Protein AF-A0AAU2NEC6-F1 (afdb_monomer)

Structure (mmCIF, N/CA/C/O backbone):
data_AF-A0AAU2NEC6-F1
#
_entry.id   AF-A0AAU2NEC6-F1
#
loop_
_atom_site.group_PDB
_atom_site.id
_atom_site.type_symbol
_atom_site.label_atom_id
_atom_site.label_alt_id
_atom_site.label_comp_id
_atom_site.label_asym_id
_atom_site.label_entity_id
_atom_site.label_seq_id
_atom_site.pdbx_PDB_ins_code
_atom_site.Cartn_x
_atom_site.Cartn_y
_atom_site.Cartn_z
_atom_site.occupancy
_atom_site.B_iso_or_equiv
_atom_site.auth_seq_id
_atom_site.auth_comp_id
_atom_site.auth_asym_id
_atom_site.auth_atom_id
_atom_site.pdbx_PDB_model_num
ATOM 1 N N . MET A 1 1 ? -21.377 -5.885 -14.429 1.00 43.41 1 MET A N 1
ATOM 2 C CA . MET A 1 1 ? -20.812 -4.527 -14.567 1.00 43.41 1 MET A CA 1
ATOM 3 C C . MET A 1 1 ? -19.304 -4.670 -14.649 1.00 43.41 1 MET A C 1
ATOM 5 O O . MET A 1 1 ? -18.801 -5.563 -13.969 1.00 43.41 1 MET A O 1
ATOM 9 N N . PRO A 1 2 ? -18.604 -3.899 -15.495 1.00 53.22 2 PRO A N 1
ATOM 10 C CA . PRO A 1 2 ? -17.146 -3.902 -15.478 1.00 53.22 2 PRO A CA 1
ATOM 11 C C . PRO A 1 2 ? -16.666 -3.461 -14.090 1.00 53.22 2 PRO A C 1
ATOM 13 O O . PRO A 1 2 ? -17.257 -2.570 -13.486 1.00 53.22 2 PRO A O 1
ATOM 16 N N . THR A 1 3 ? -15.654 -4.149 -13.568 1.00 59.41 3 THR A N 1
ATOM 17 C CA . THR A 1 3 ? -14.979 -3.764 -12.324 1.00 59.41 3 THR A CA 1
ATOM 18 C C . THR A 1 3 ? -14.259 -2.439 -12.549 1.00 59.41 3 THR A C 1
ATOM 20 O O . THR A 1 3 ? -13.499 -2.327 -13.508 1.00 59.41 3 THR A O 1
ATOM 23 N N . THR A 1 4 ? -14.491 -1.462 -11.678 1.00 67.81 4 THR A N 1
ATOM 24 C CA . THR A 1 4 ? -13.786 -0.176 -11.712 1.00 67.81 4 THR A CA 1
ATOM 25 C C . THR A 1 4 ? -12.483 -0.224 -10.904 1.00 67.81 4 THR A C 1
ATOM 27 O O . THR A 1 4 ? -12.269 -1.141 -10.106 1.00 67.81 4 THR A O 1
ATOM 30 N N . VAL A 1 5 ? -11.618 0.778 -11.098 1.00 66.06 5 VAL A N 1
ATOM 31 C CA . VAL A 1 5 ? -10.395 1.007 -10.295 1.00 66.06 5 VAL A CA 1
ATOM 32 C C . VAL A 1 5 ? -10.705 1.133 -8.815 1.00 66.06 5 VAL A C 1
ATOM 34 O O . VAL A 1 5 ? -10.097 0.447 -7.992 1.00 66.06 5 VAL A O 1
ATOM 37 N N . PHE A 1 6 ? -11.768 1.856 -8.495 1.00 71.06 6 PHE A N 1
ATOM 38 C CA . PHE A 1 6 ? -12.244 2.004 -7.128 1.00 71.06 6 PHE A CA 1
ATOM 39 C C . PHE A 1 6 ? -12.695 0.676 -6.514 1.00 71.06 6 PHE A C 1
ATOM 41 O O . PHE A 1 6 ? -12.282 0.351 -5.404 1.00 71.06 6 PHE A O 1
ATOM 48 N N . ASP A 1 7 ? -13.431 -0.162 -7.255 1.00 73.19 7 ASP A N 1
ATOM 49 C CA . ASP A 1 7 ? -13.853 -1.474 -6.746 1.00 73.19 7 ASP A CA 1
ATOM 50 C C . ASP A 1 7 ? -12.668 -2.389 -6.401 1.00 73.19 7 ASP A C 1
ATOM 52 O O . ASP A 1 7 ? -12.817 -3.293 -5.573 1.00 73.19 7 ASP A O 1
ATOM 56 N N . GLN A 1 8 ? -11.514 -2.228 -7.061 1.00 75.00 8 GLN A N 1
ATOM 57 C CA . GLN A 1 8 ? -10.304 -2.986 -6.732 1.00 75.00 8 GLN A CA 1
ATOM 58 C C . GLN A 1 8 ? -9.610 -2.433 -5.497 1.00 75.00 8 GLN A C 1
ATOM 60 O O . GLN A 1 8 ? -9.178 -3.225 -4.666 1.00 75.00 8 GLN A O 1
ATOM 65 N N . PHE A 1 9 ? -9.545 -1.114 -5.329 1.00 81.12 9 PHE A N 1
ATOM 66 C CA . PHE A 1 9 ? -8.976 -0.514 -4.122 1.00 81.12 9 PHE A CA 1
ATOM 67 C C . PHE A 1 9 ? -9.793 -0.840 -2.883 1.00 81.12 9 PHE A C 1
ATOM 69 O O . PHE A 1 9 ? -9.238 -1.330 -1.901 1.00 81.12 9 PHE A O 1
ATOM 76 N N . THR A 1 10 ? -11.120 -0.713 -2.955 1.00 81.88 10 THR A N 1
ATOM 77 C CA . THR A 1 10 ? -11.996 -1.132 -1.858 1.00 81.88 10 THR A CA 1
ATOM 78 C C . THR A 1 10 ? -11.812 -2.619 -1.548 1.00 81.88 10 THR A C 1
ATOM 80 O O . THR A 1 10 ? -11.711 -3.004 -0.383 1.00 81.88 10 THR A O 1
ATOM 83 N N . ARG A 1 11 ? -11.708 -3.477 -2.576 1.00 83.94 11 ARG A N 1
ATOM 84 C CA . ARG A 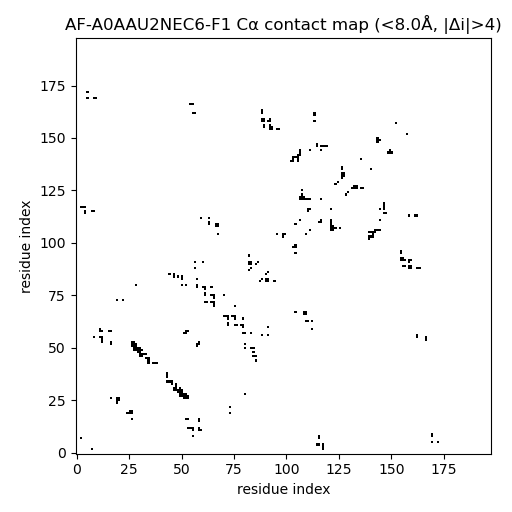1 11 ? -11.435 -4.912 -2.388 1.00 83.94 11 ARG A CA 1
ATOM 85 C C . ARG A 1 11 ? -10.059 -5.187 -1.800 1.00 83.94 11 ARG A C 1
ATOM 87 O O . ARG A 1 11 ? -9.961 -6.065 -0.951 1.00 83.94 11 ARG A O 1
ATOM 94 N N . ARG A 1 12 ? -9.019 -4.469 -2.228 1.00 86.69 12 ARG A N 1
ATOM 95 C CA . ARG A 1 12 ? -7.652 -4.573 -1.705 1.00 86.69 12 ARG A CA 1
ATOM 96 C C . ARG A 1 12 ? -7.655 -4.271 -0.217 1.00 86.69 12 ARG A C 1
ATOM 98 O O . ARG A 1 12 ? -7.250 -5.128 0.565 1.00 86.69 12 ARG A O 1
ATOM 105 N N . THR A 1 13 ? -8.171 -3.108 0.168 1.00 90.62 13 THR A N 1
ATOM 106 C CA . THR A 1 13 ? -8.239 -2.699 1.571 1.00 90.62 13 THR A CA 1
ATOM 107 C C . THR A 1 13 ? -9.053 -3.697 2.388 1.00 90.62 13 THR A C 1
ATOM 109 O O . THR A 1 13 ? -8.579 -4.181 3.414 1.00 90.62 13 THR A O 1
ATOM 112 N N . ALA A 1 14 ? -10.231 -4.110 1.909 1.00 89.25 14 ALA A N 1
ATOM 113 C CA . ALA A 1 14 ? -11.050 -5.111 2.594 1.00 89.25 14 ALA A CA 1
ATOM 114 C C . ALA A 1 14 ? -10.338 -6.471 2.735 1.00 89.25 14 ALA A C 1
ATOM 116 O O . ALA A 1 14 ? -10.404 -7.102 3.787 1.00 89.25 14 ALA A O 1
ATOM 117 N N . ALA A 1 15 ? -9.637 -6.930 1.696 1.00 91.06 15 ALA A N 1
ATOM 118 C CA . ALA A 1 15 ? -8.932 -8.207 1.710 1.00 91.06 15 ALA A CA 1
ATOM 119 C C . ALA A 1 15 ? -7.731 -8.185 2.662 1.00 91.06 15 ALA A C 1
ATOM 121 O O . ALA A 1 15 ? -7.575 -9.109 3.460 1.00 91.06 15 ALA A O 1
ATOM 122 N N . VAL A 1 16 ? -6.902 -7.139 2.607 1.00 93.88 16 VAL A N 1
ATOM 123 C CA . VAL A 1 16 ? -5.736 -6.991 3.490 1.00 93.88 16 VAL A CA 1
ATOM 124 C C . VAL A 1 16 ? -6.190 -6.855 4.941 1.00 93.88 16 VAL A C 1
ATOM 126 O O . VAL A 1 16 ? -5.730 -7.611 5.791 1.00 93.88 16 VAL A O 1
ATOM 129 N N . THR A 1 17 ? -7.152 -5.980 5.234 1.00 94.25 17 THR A N 1
ATOM 130 C CA . THR A 1 17 ? -7.670 -5.801 6.604 1.00 94.25 17 THR A CA 1
ATOM 131 C C . THR A 1 17 ? -8.309 -7.076 7.166 1.00 94.25 17 THR A C 1
ATOM 133 O O . THR A 1 17 ? -8.095 -7.406 8.338 1.00 94.25 17 THR A O 1
ATOM 136 N N . ALA A 1 18 ? -9.027 -7.853 6.346 1.00 94.50 18 ALA A N 1
ATOM 137 C CA . ALA A 1 18 ? -9.562 -9.155 6.745 1.00 94.50 18 ALA A CA 1
ATOM 138 C C . ALA A 1 18 ? -8.453 -10.179 7.039 1.00 94.50 18 ALA A C 1
ATOM 140 O O . ALA A 1 18 ? -8.549 -10.929 8.016 1.00 94.50 18 ALA A O 1
ATOM 141 N N . GLN A 1 19 ? -7.384 -10.198 6.236 1.00 95.69 19 GLN A N 1
ATOM 142 C CA . GLN A 1 19 ? -6.218 -11.046 6.492 1.00 95.69 19 GLN A CA 1
ATOM 143 C C . GLN A 1 19 ? -5.508 -10.645 7.789 1.00 95.69 19 GLN A C 1
ATOM 145 O O . GLN A 1 19 ? -5.272 -11.509 8.629 1.00 95.69 19 GLN A O 1
ATOM 150 N N . LEU A 1 20 ? -5.248 -9.351 8.009 1.00 95.56 20 LEU A N 1
ATOM 151 C CA . LEU A 1 20 ? -4.658 -8.853 9.258 1.00 95.56 20 LEU A CA 1
ATOM 152 C C . LEU A 1 20 ? -5.495 -9.262 10.473 1.00 95.56 20 LEU A C 1
ATOM 154 O O . LEU A 1 20 ? -4.959 -9.795 11.442 1.00 95.56 20 LEU A O 1
ATOM 158 N N . THR A 1 21 ? -6.817 -9.101 10.383 1.00 94.94 21 THR A N 1
ATOM 159 C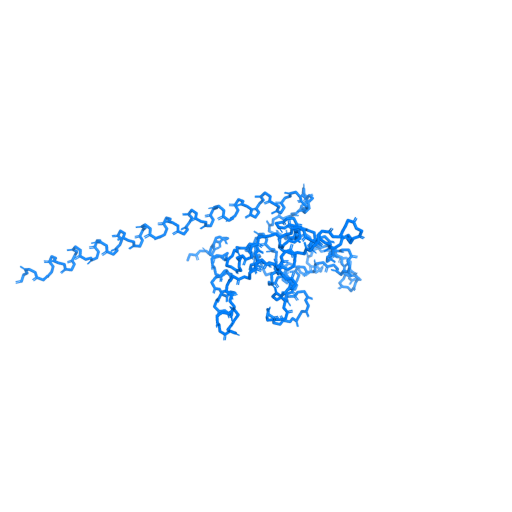 CA . THR A 1 21 ? -7.755 -9.514 11.437 1.00 94.94 21 THR A CA 1
ATOM 160 C C . THR A 1 21 ? -7.663 -11.016 11.707 1.00 94.94 21 THR A C 1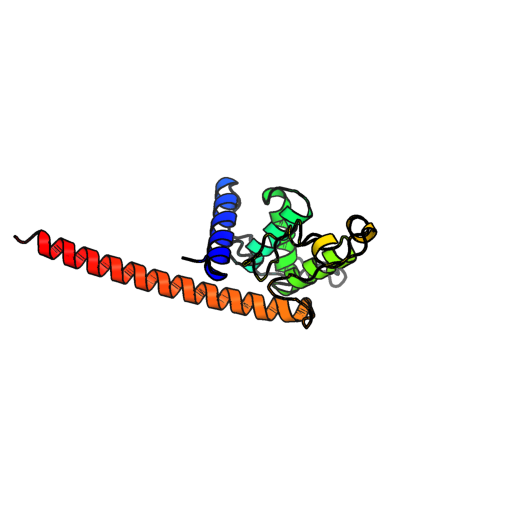
ATOM 162 O O . THR A 1 21 ? -7.592 -11.434 12.861 1.00 94.94 21 THR A O 1
ATOM 165 N N . THR A 1 22 ? -7.616 -11.834 10.652 1.00 96.38 22 THR A N 1
ATOM 166 C CA . THR A 1 22 ? -7.484 -13.298 10.757 1.00 96.38 22 THR A CA 1
ATOM 167 C C . THR A 1 22 ? -6.171 -13.702 11.428 1.00 96.38 22 THR A C 1
ATOM 169 O O . THR A 1 22 ? -6.140 -14.647 12.212 1.00 96.38 22 THR A O 1
ATOM 172 N N . LEU A 1 23 ? -5.096 -12.965 11.155 1.00 94.88 23 LEU A N 1
ATOM 173 C CA . LEU A 1 23 ? -3.768 -13.181 11.727 1.00 94.88 23 LEU A CA 1
ATOM 174 C C . LEU A 1 23 ? -3.615 -12.598 13.144 1.00 94.88 23 LEU A C 1
ATOM 176 O O . LEU A 1 23 ? -2.570 -12.774 13.766 1.00 94.88 23 LEU A O 1
ATOM 180 N N . GLY A 1 24 ? -4.628 -11.897 13.666 1.00 94.81 24 GLY A N 1
ATOM 181 C CA . GLY A 1 24 ? -4.552 -11.207 14.956 1.00 94.81 24 GLY A CA 1
ATOM 182 C C . GLY A 1 24 ? -3.610 -9.998 14.952 1.00 94.81 24 GLY A C 1
ATOM 183 O O . GLY A 1 24 ? -3.140 -9.578 16.009 1.00 94.81 24 GLY A O 1
ATOM 184 N N . ILE A 1 25 ? -3.321 -9.439 13.776 1.00 94.38 25 ILE A N 1
ATOM 185 C CA . ILE A 1 25 ? -2.457 -8.271 13.605 1.00 94.38 25 ILE A CA 1
ATOM 186 C C . ILE A 1 25 ? -3.324 -7.005 13.715 1.00 94.38 25 ILE A C 1
ATOM 188 O O . ILE A 1 25 ? -4.314 -6.882 12.992 1.00 94.38 25 ILE A O 1
ATOM 192 N N . PRO A 1 26 ? -2.988 -6.047 14.601 1.00 93.88 26 PRO A N 1
ATOM 193 C CA . PRO A 1 26 ? -3.806 -4.853 14.797 1.00 93.88 26 PRO A CA 1
ATOM 194 C C . PRO A 1 26 ? -3.794 -3.957 13.553 1.00 93.88 26 PRO A C 1
ATOM 196 O O . PRO A 1 26 ? -2.769 -3.839 12.886 1.00 93.88 26 PRO A O 1
ATOM 199 N N . LEU A 1 27 ? -4.908 -3.276 13.269 1.00 93.69 27 LEU A N 1
ATOM 200 C CA . LEU A 1 27 ? -5.005 -2.331 12.144 1.00 93.69 27 LEU A CA 1
ATOM 201 C C . LEU A 1 27 ? -4.276 -1.007 12.394 1.00 93.69 27 LEU A C 1
ATOM 203 O O . LEU A 1 27 ? -4.057 -0.242 11.467 1.00 93.69 27 LEU A O 1
ATOM 207 N N . THR A 1 28 ? -3.867 -0.742 13.630 1.00 91.94 28 THR A N 1
ATOM 208 C CA . THR A 1 28 ? -3.074 0.437 13.971 1.00 91.94 28 THR A CA 1
ATOM 209 C C . THR A 1 28 ? -1.758 -0.019 14.575 1.00 91.94 28 THR A C 1
ATOM 211 O O . THR A 1 28 ? -1.748 -0.751 15.569 1.00 91.94 28 THR A O 1
ATOM 214 N N . ALA A 1 29 ? -0.646 0.417 13.990 1.00 88.12 29 ALA A N 1
ATOM 215 C CA . ALA A 1 29 ? 0.659 0.288 14.616 1.00 88.12 29 ALA A CA 1
ATOM 216 C C . ALA A 1 29 ? 0.913 1.548 15.459 1.00 88.12 29 ALA A C 1
ATOM 218 O O . ALA A 1 29 ? 0.850 2.657 14.920 1.00 88.12 29 ALA A O 1
ATOM 219 N N . PRO A 1 30 ? 1.200 1.423 16.766 1.00 82.19 30 PRO A N 1
ATOM 220 C CA . PRO A 1 30 ? 1.477 2.588 17.595 1.00 82.19 30 PRO A CA 1
ATOM 221 C C . PRO A 1 30 ? 2.720 3.331 17.092 1.00 82.19 30 PRO A C 1
ATOM 223 O O . PRO A 1 30 ? 3.585 2.748 16.427 1.00 82.19 30 PRO A O 1
ATOM 226 N N . ALA A 1 31 ? 2.814 4.618 17.420 1.00 74.81 31 ALA A N 1
ATOM 227 C CA . ALA A 1 31 ? 4.054 5.356 17.237 1.00 74.81 31 ALA A CA 1
ATOM 228 C C . ALA A 1 31 ? 5.178 4.684 18.052 1.00 74.81 31 ALA A C 1
ATOM 230 O O . ALA A 1 31 ? 4.906 4.162 19.143 1.00 74.81 31 ALA A O 1
ATOM 231 N N . PRO A 1 32 ? 6.423 4.664 17.546 1.00 69.94 32 PRO A N 1
ATOM 232 C CA . PRO A 1 32 ? 7.557 4.246 18.356 1.00 69.94 32 PRO A CA 1
ATOM 233 C C . PRO A 1 32 ? 7.657 5.129 19.613 1.00 69.94 32 PRO A C 1
ATOM 235 O O . PRO A 1 32 ? 7.243 6.294 19.588 1.00 69.94 32 PRO A O 1
ATOM 238 N N . PRO A 1 33 ? 8.169 4.593 20.738 1.00 65.81 33 PRO A N 1
ATOM 239 C CA . PRO A 1 33 ? 8.448 5.421 21.902 1.00 65.81 33 PRO A CA 1
ATOM 240 C C . PRO A 1 33 ? 9.402 6.552 21.493 1.00 65.81 33 PRO A C 1
ATOM 242 O O . PRO A 1 33 ? 10.264 6.324 20.640 1.00 65.81 33 PRO A O 1
ATOM 245 N N . PRO A 1 34 ? 9.262 7.756 22.072 1.00 63.50 34 PRO A N 1
ATOM 246 C CA . PRO A 1 34 ? 10.154 8.861 21.757 1.00 63.50 34 PRO A CA 1
ATOM 247 C C . PRO A 1 34 ? 11.595 8.421 22.021 1.00 63.50 34 PRO A C 1
ATOM 249 O O . PRO A 1 34 ? 11.937 8.058 23.148 1.00 63.50 34 PRO A O 1
ATOM 252 N N . ALA A 1 35 ? 12.413 8.402 20.971 1.00 62.16 35 ALA A N 1
ATOM 253 C CA . ALA A 1 35 ? 13.846 8.232 21.119 1.00 62.16 35 ALA A CA 1
ATOM 254 C C . ALA A 1 35 ? 14.416 9.524 21.713 1.00 62.16 35 ALA A C 1
ATOM 256 O O . ALA A 1 35 ? 14.009 10.622 21.318 1.00 62.16 35 ALA A O 1
ATOM 257 N N . ASP A 1 36 ? 15.355 9.406 22.654 1.00 63.22 36 ASP A N 1
ATOM 258 C CA . ASP A 1 36 ? 16.213 10.540 22.982 1.00 63.22 36 ASP A CA 1
ATOM 259 C C . ASP A 1 36 ? 16.900 10.959 21.682 1.00 63.22 36 ASP A C 1
ATOM 261 O O . ASP A 1 36 ? 17.470 10.120 20.984 1.00 63.22 36 ASP A O 1
ATOM 265 N N . ALA A 1 37 ? 16.775 12.234 21.315 1.00 57.81 37 ALA A N 1
ATOM 266 C CA . ALA A 1 37 ? 17.357 12.747 20.086 1.00 57.81 37 ALA A CA 1
ATOM 267 C C . ALA A 1 37 ? 18.883 12.651 20.190 1.00 57.81 37 ALA A C 1
ATOM 269 O O . ALA A 1 37 ? 19.522 13.547 20.741 1.00 57.81 37 ALA A O 1
ATOM 270 N N . ASP A 1 38 ? 19.461 11.557 19.698 1.00 61.88 38 ASP A N 1
ATOM 271 C CA . ASP A 1 38 ? 20.888 11.461 19.452 1.00 61.88 38 ASP A CA 1
ATOM 272 C C . ASP A 1 38 ? 21.175 12.251 18.167 1.00 61.88 38 ASP A C 1
ATOM 274 O O . ASP A 1 38 ? 20.795 11.817 17.078 1.00 61.88 38 ASP A O 1
ATOM 278 N N . PRO A 1 39 ? 21.828 13.423 18.252 1.00 60.62 39 PRO A N 1
ATOM 279 C CA . PRO A 1 39 ? 22.129 14.240 17.081 1.00 60.62 39 PRO A CA 1
ATOM 280 C C . PRO A 1 39 ? 23.136 13.575 16.128 1.00 60.62 39 PRO A C 1
ATOM 282 O O . PRO A 1 39 ? 23.430 14.137 15.074 1.00 60.62 39 PRO A O 1
ATOM 285 N N . THR A 1 40 ? 23.698 12.421 16.500 1.00 65.88 40 THR A N 1
ATOM 286 C CA . THR A 1 40 ? 24.644 11.645 15.695 1.00 65.88 40 THR A CA 1
ATOM 287 C C . THR A 1 40 ? 24.065 10.354 15.127 1.00 65.88 40 THR A C 1
ATOM 289 O O . THR A 1 40 ? 24.738 9.730 14.308 1.00 65.88 40 THR A O 1
ATOM 292 N N . ASP A 1 41 ? 22.837 9.976 15.495 1.00 60.03 41 ASP A N 1
ATOM 293 C CA . ASP A 1 41 ? 22.158 8.824 14.908 1.00 60.03 41 ASP A CA 1
ATOM 294 C C . ASP A 1 41 ? 21.362 9.264 13.663 1.00 60.03 41 ASP A C 1
ATOM 296 O O . ASP A 1 41 ? 20.313 9.900 13.791 1.00 60.03 41 ASP A O 1
ATOM 300 N N . PRO A 1 42 ? 21.825 8.945 12.437 1.00 53.06 42 PRO A N 1
ATOM 301 C CA . PRO A 1 42 ? 21.096 9.275 11.213 1.00 53.06 42 PRO A CA 1
ATOM 302 C C . PRO A 1 42 ? 19.766 8.512 11.093 1.00 53.06 42 PRO A C 1
ATOM 304 O O . PRO A 1 42 ? 18.951 8.862 10.243 1.00 53.06 42 PRO A O 1
ATOM 307 N N . TRP A 1 43 ? 19.545 7.503 11.943 1.00 49.38 43 TRP A N 1
ATOM 308 C CA . TRP A 1 43 ? 18.323 6.710 12.043 1.00 49.38 43 TRP A CA 1
ATOM 309 C C . TRP A 1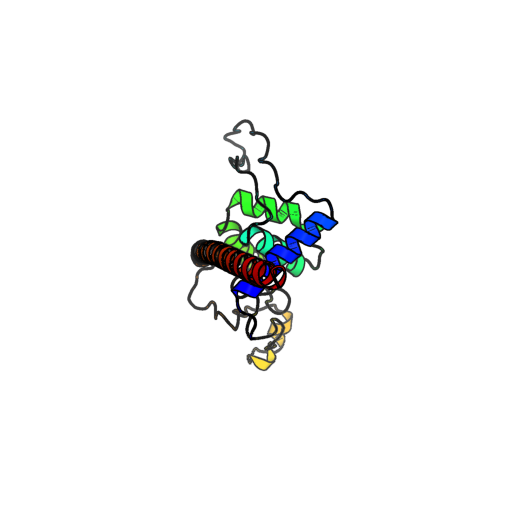 43 ? 17.473 7.076 13.263 1.00 49.38 43 TRP A C 1
ATOM 311 O O . TRP A 1 43 ? 16.462 6.407 13.496 1.00 49.38 43 TRP A O 1
ATOM 321 N N . ALA A 1 44 ? 17.833 8.128 14.020 1.00 53.19 44 ALA A N 1
ATOM 322 C CA . ALA A 1 44 ? 16.985 8.707 15.063 1.00 53.19 44 ALA A CA 1
ATOM 323 C C . ALA A 1 44 ? 15.738 9.306 14.407 1.00 53.19 44 ALA A C 1
ATOM 325 O O . ALA A 1 44 ? 15.620 10.498 14.121 1.00 53.19 44 ALA A O 1
ATOM 326 N N . SER A 1 45 ? 14.808 8.415 14.101 1.00 52.91 45 SER A N 1
ATOM 327 C CA . SER A 1 45 ? 13.608 8.697 13.352 1.00 52.91 45 SER A CA 1
ATOM 328 C C . SER A 1 45 ? 12.708 9.565 14.232 1.00 52.91 45 SER A C 1
ATOM 330 O O . SER A 1 45 ? 12.319 9.163 15.330 1.00 52.91 45 SER A O 1
ATOM 332 N N . SER A 1 46 ? 12.362 10.759 13.759 1.00 52.91 46 SER A N 1
ATOM 333 C CA . SER A 1 46 ? 11.462 11.695 14.444 1.00 52.91 46 SER A CA 1
ATOM 334 C C . SER A 1 46 ? 9.979 11.315 14.303 1.00 52.91 46 SER A C 1
ATOM 336 O O . SER A 1 46 ? 9.094 12.104 14.645 1.00 52.91 46 SER A O 1
ATOM 338 N N . TYR A 1 47 ? 9.681 10.118 13.786 1.00 60.22 47 TYR A N 1
ATOM 339 C CA . TYR A 1 47 ? 8.331 9.725 13.397 1.00 60.22 47 TYR A CA 1
ATOM 340 C C . TYR A 1 47 ? 7.477 9.375 14.614 1.00 60.22 47 TYR A C 1
ATOM 342 O O . TYR A 1 47 ? 7.453 8.249 15.102 1.00 60.22 47 TYR A O 1
ATOM 350 N N . ALA A 1 48 ? 6.732 10.371 15.087 1.00 61.88 48 ALA A N 1
ATOM 351 C CA . ALA A 1 48 ? 5.799 10.257 16.206 1.00 61.88 48 ALA A CA 1
ATOM 352 C C . ALA A 1 48 ? 4.376 9.839 15.785 1.00 61.88 48 ALA A C 1
ATOM 354 O O . ALA A 1 48 ? 3.456 9.879 16.604 1.00 61.88 48 ALA A O 1
ATOM 355 N N . ILE A 1 49 ? 4.162 9.484 14.514 1.00 73.25 49 ILE A N 1
ATOM 356 C CA . ILE A 1 49 ? 2.820 9.267 13.966 1.00 73.25 49 ILE A CA 1
ATOM 357 C C . ILE A 1 49 ? 2.499 7.761 13.959 1.00 73.25 49 ILE A C 1
ATOM 359 O O . ILE A 1 49 ? 3.285 6.966 13.435 1.00 73.25 49 ILE A O 1
ATOM 363 N N . PRO A 1 50 ? 1.368 7.338 14.555 1.00 83.56 50 PRO A N 1
ATOM 364 C CA . PRO A 1 50 ? 0.858 5.979 14.404 1.00 83.56 50 PRO A CA 1
ATOM 365 C C . PRO A 1 50 ? 0.609 5.632 12.933 1.00 83.56 50 PRO A C 1
ATOM 367 O O . PRO A 1 50 ? 0.209 6.488 12.149 1.00 83.56 50 PRO A O 1
ATOM 370 N N . VAL A 1 51 ? 0.785 4.365 12.569 1.00 88.00 51 VAL A N 1
ATOM 371 C CA . VAL A 1 51 ? 0.480 3.888 11.214 1.00 88.00 51 VAL A CA 1
ATOM 372 C C . VAL A 1 51 ? -0.918 3.297 11.199 1.00 88.00 51 VAL A C 1
ATOM 374 O O . VAL A 1 51 ? -1.209 2.370 11.959 1.00 88.00 51 VAL A O 1
ATOM 377 N N . ASP A 1 52 ? -1.765 3.808 10.312 1.00 90.25 52 ASP A N 1
ATOM 378 C CA . ASP A 1 52 ? -3.045 3.195 9.984 1.00 90.25 52 ASP A CA 1
ATOM 379 C C . ASP A 1 52 ? -2.872 2.202 8.823 1.00 90.25 52 ASP A C 1
ATOM 381 O O . ASP A 1 52 ? -2.658 2.575 7.666 1.00 90.25 52 ASP A O 1
ATOM 385 N N . ARG A 1 53 ? -2.973 0.910 9.151 1.00 93.00 53 ARG A N 1
ATOM 386 C CA . ARG A 1 53 ? -2.827 -0.215 8.219 1.00 93.00 53 ARG A CA 1
ATOM 387 C C . ARG A 1 53 ? -4.086 -0.473 7.389 1.00 93.00 53 ARG A C 1
ATOM 389 O O . ARG A 1 53 ? -4.108 -1.411 6.597 1.00 93.00 53 ARG A O 1
ATOM 396 N N . SER A 1 54 ? -5.141 0.318 7.582 1.00 90.44 54 SER A N 1
ATOM 397 C CA . SER A 1 54 ? -6.343 0.296 6.744 1.00 90.44 54 SER A CA 1
ATOM 398 C C . SER A 1 54 ? -6.284 1.286 5.578 1.00 90.44 54 SER A C 1
ATOM 400 O O . SER A 1 54 ? -7.127 1.225 4.686 1.00 90.44 54 SER A O 1
ATOM 402 N N . THR A 1 55 ? -5.268 2.152 5.535 1.00 88.94 55 THR A N 1
ATOM 403 C CA . THR A 1 55 ? -5.066 3.080 4.416 1.00 88.94 55 THR A CA 1
ATOM 404 C C . THR A 1 55 ? -4.743 2.333 3.125 1.00 88.94 55 THR A C 1
ATOM 406 O O . THR A 1 55 ? -4.158 1.238 3.133 1.00 88.94 55 THR A O 1
ATOM 409 N N . LEU A 1 56 ? -5.124 2.926 1.991 1.00 86.06 56 LEU A N 1
ATOM 410 C CA . LEU A 1 56 ? -4.855 2.347 0.680 1.00 86.06 56 LEU A CA 1
ATOM 411 C C . LEU A 1 56 ? -3.346 2.286 0.429 1.00 86.06 56 LEU A C 1
ATOM 413 O O . LEU A 1 56 ? -2.861 1.261 -0.058 1.00 86.06 56 LEU A O 1
ATOM 417 N N . ALA A 1 57 ? -2.600 3.328 0.805 1.00 84.94 57 ALA A N 1
ATOM 418 C CA . ALA A 1 57 ? -1.146 3.363 0.685 1.00 84.94 57 ALA A CA 1
ATOM 419 C C . ALA A 1 57 ? -0.464 2.219 1.454 1.00 84.94 57 ALA A C 1
ATOM 421 O O . ALA A 1 57 ? 0.372 1.505 0.887 1.00 84.94 57 ALA A O 1
ATOM 422 N N . TRP A 1 58 ? -0.862 1.965 2.707 1.00 90.25 58 TRP A N 1
ATOM 423 C CA . TRP A 1 58 ? -0.288 0.869 3.492 1.00 90.25 58 TRP A CA 1
ATOM 424 C C . TRP A 1 58 ? -0.657 -0.504 2.918 1.00 90.25 58 TRP A C 1
ATOM 426 O O . TRP A 1 58 ? 0.221 -1.343 2.701 1.00 90.25 58 TRP A O 1
ATOM 436 N N . CYS A 1 59 ? -1.939 -0.723 2.595 1.00 90.69 59 CYS A N 1
ATOM 437 C CA . CYS A 1 59 ? -2.407 -1.984 2.006 1.00 90.69 59 CYS A CA 1
ATOM 438 C C . CYS A 1 59 ? -1.726 -2.286 0.664 1.00 90.69 59 CYS A C 1
ATOM 440 O O . CYS A 1 59 ? -1.472 -3.444 0.340 1.00 90.69 59 CYS A O 1
ATOM 442 N N . THR A 1 60 ? -1.425 -1.249 -0.115 1.00 86.00 60 THR A N 1
ATOM 443 C CA . THR A 1 60 ? -0.707 -1.367 -1.388 1.00 86.00 60 THR A CA 1
ATOM 444 C C . THR A 1 60 ? 0.760 -1.717 -1.160 1.00 86.00 60 THR A C 1
ATOM 446 O O . THR A 1 60 ? 1.272 -2.636 -1.793 1.00 86.00 60 THR A O 1
ATOM 449 N N . THR A 1 61 ? 1.412 -1.057 -0.203 1.00 86.25 61 THR A N 1
ATOM 450 C CA . THR A 1 61 ? 2.821 -1.299 0.137 1.00 86.25 61 THR A CA 1
ATOM 451 C C . THR A 1 61 ? 3.053 -2.730 0.619 1.00 86.25 61 THR A C 1
ATOM 453 O O . THR A 1 61 ? 3.949 -3.411 0.123 1.00 86.25 61 THR A O 1
ATOM 456 N N . VAL A 1 62 ? 2.225 -3.228 1.546 1.00 90.31 62 VAL A N 1
ATOM 457 C CA . VAL A 1 62 ? 2.402 -4.586 2.085 1.00 90.31 62 VAL A CA 1
ATOM 458 C C . VAL A 1 62 ? 2.181 -5.665 1.022 1.00 90.31 62 VAL A C 1
ATOM 460 O O . VAL A 1 62 ? 2.886 -6.669 1.028 1.00 90.31 62 VAL A O 1
ATOM 463 N N . GLN A 1 63 ? 1.237 -5.460 0.095 1.00 88.12 63 GLN A N 1
ATOM 464 C CA . GLN A 1 63 ? 1.008 -6.384 -1.018 1.00 88.12 63 GLN A CA 1
ATOM 465 C C . GLN A 1 63 ? 2.174 -6.370 -1.996 1.00 88.12 63 GLN A C 1
ATOM 467 O O . GLN A 1 63 ? 2.657 -7.428 -2.368 1.00 88.12 63 GLN A O 1
ATOM 472 N N . MET A 1 64 ? 2.669 -5.186 -2.350 1.00 81.50 64 MET A N 1
ATOM 473 C CA . MET A 1 64 ? 3.794 -5.041 -3.267 1.00 81.50 64 MET A CA 1
ATOM 474 C C . MET A 1 64 ? 5.058 -5.730 -2.731 1.00 81.50 64 MET A C 1
ATOM 476 O O . MET A 1 64 ? 5.734 -6.437 -3.470 1.00 81.50 64 MET A O 1
ATOM 480 N N . LEU A 1 65 ? 5.340 -5.599 -1.430 1.00 82.94 65 LEU A N 1
ATOM 481 C CA . LEU A 1 65 ? 6.433 -6.319 -0.766 1.00 82.94 65 LEU A CA 1
ATOM 482 C C . LEU A 1 65 ? 6.205 -7.833 -0.699 1.00 82.94 65 LEU A C 1
ATOM 484 O O . LEU A 1 65 ? 7.153 -8.606 -0.821 1.00 82.94 65 LEU A O 1
ATOM 488 N N . ALA A 1 66 ? 4.966 -8.258 -0.445 1.00 86.38 66 ALA A N 1
ATOM 489 C CA . ALA A 1 66 ? 4.606 -9.668 -0.354 1.00 86.38 66 ALA A CA 1
ATOM 490 C C . ALA A 1 66 ? 4.764 -10.363 -1.711 1.00 86.38 66 ALA A C 1
ATOM 492 O O . ALA A 1 66 ? 5.406 -11.410 -1.772 1.00 86.38 66 ALA A O 1
ATOM 493 N N . ASP A 1 67 ? 4.260 -9.730 -2.771 1.00 79.44 67 ASP A N 1
ATOM 494 C CA . ASP A 1 67 ? 4.376 -10.174 -4.159 1.00 79.44 67 ASP A CA 1
ATOM 495 C C . ASP A 1 67 ? 5.851 -10.210 -4.589 1.00 79.44 67 ASP A C 1
ATOM 497 O O . ASP A 1 67 ? 6.332 -11.238 -5.062 1.00 79.44 67 ASP A O 1
ATOM 501 N N . HIS A 1 68 ? 6.602 -9.127 -4.351 1.00 75.81 68 HIS A N 1
ATOM 502 C CA . HIS A 1 68 ? 8.012 -9.038 -4.738 1.00 75.81 68 HIS A CA 1
ATOM 503 C C . HIS A 1 68 ? 8.891 -10.099 -4.056 1.00 75.81 68 HIS A C 1
ATOM 505 O O . HIS A 1 68 ? 9.776 -10.674 -4.684 1.00 75.81 68 HIS A O 1
ATOM 511 N N . HIS A 1 69 ? 8.654 -10.374 -2.770 1.00 78.56 69 HIS A N 1
ATOM 512 C CA . HIS A 1 69 ? 9.434 -11.356 -2.014 1.00 78.56 69 HIS A CA 1
ATOM 513 C C . HIS A 1 69 ? 8.874 -12.787 -2.074 1.00 78.56 69 HIS A C 1
ATOM 515 O O . HIS A 1 69 ? 9.453 -13.667 -1.437 1.00 78.56 69 HIS A O 1
ATOM 521 N N . ASP A 1 70 ? 7.761 -13.026 -2.778 1.00 79.88 70 ASP A N 1
ATOM 522 C CA . ASP A 1 70 ? 7.014 -14.295 -2.775 1.00 79.88 70 ASP A CA 1
ATOM 523 C C . ASP A 1 70 ? 6.728 -14.805 -1.345 1.00 79.88 70 ASP A C 1
ATOM 525 O O . ASP A 1 70 ? 7.102 -15.900 -0.912 1.00 79.88 70 ASP A O 1
ATOM 529 N N . THR A 1 71 ? 6.107 -13.941 -0.539 1.00 85.50 71 THR A N 1
ATOM 530 C CA . THR A 1 71 ? 5.789 -14.213 0.870 1.00 85.50 71 THR A CA 1
ATOM 531 C C . THR A 1 71 ? 4.351 -13.847 1.216 1.00 85.50 71 THR A C 1
ATOM 533 O O . THR A 1 71 ? 3.692 -13.096 0.510 1.00 85.50 71 THR A O 1
ATOM 536 N N . GLY A 1 72 ? 3.850 -14.356 2.345 1.00 88.06 72 GLY A N 1
ATOM 537 C CA . GLY A 1 72 ? 2.608 -13.854 2.931 1.00 88.06 72 GLY A CA 1
ATOM 538 C C . GLY A 1 72 ? 2.770 -12.442 3.506 1.00 88.06 72 GLY A C 1
ATOM 539 O O . GLY A 1 72 ? 3.861 -12.052 3.935 1.00 88.06 72 GLY A O 1
ATOM 540 N N . ILE A 1 73 ? 1.666 -11.686 3.568 1.00 92.31 73 ILE A N 1
ATOM 541 C CA . ILE A 1 73 ? 1.669 -10.312 4.103 1.00 92.31 73 ILE A CA 1
ATOM 542 C C . ILE A 1 73 ? 2.126 -10.245 5.568 1.00 92.31 73 ILE A C 1
ATOM 544 O O . ILE A 1 73 ? 2.650 -9.222 5.997 1.00 92.31 73 ILE A O 1
ATOM 548 N N . ASP A 1 74 ? 1.983 -11.334 6.332 1.00 93.44 74 ASP A N 1
ATOM 549 C CA . ASP A 1 74 ? 2.419 -11.446 7.728 1.00 93.44 74 ASP A CA 1
ATOM 550 C C . ASP A 1 74 ? 3.916 -11.158 7.893 1.00 93.44 74 ASP A C 1
ATOM 552 O O . ASP A 1 74 ? 4.325 -10.543 8.879 1.00 93.44 74 ASP A O 1
ATOM 556 N N . ARG A 1 75 ? 4.723 -11.531 6.894 1.00 92.56 75 ARG A N 1
ATOM 557 C CA . ARG A 1 75 ? 6.174 -11.308 6.894 1.00 92.56 75 ARG A CA 1
ATOM 558 C C . ARG A 1 75 ? 6.570 -9.884 6.519 1.00 92.56 75 ARG A C 1
ATOM 560 O O . ARG A 1 75 ? 7.700 -9.492 6.790 1.00 92.56 75 ARG A O 1
ATOM 567 N N . GLN A 1 76 ? 5.656 -9.117 5.926 1.00 92.62 76 GLN A N 1
ATOM 568 C CA . GLN A 1 76 ? 5.939 -7.796 5.357 1.00 92.62 76 GLN A CA 1
ATOM 569 C C . GLN A 1 76 ? 5.316 -6.640 6.148 1.00 92.62 76 GLN A C 1
ATOM 571 O O . GLN A 1 76 ? 5.608 -5.482 5.867 1.00 92.62 76 GLN A O 1
ATOM 576 N N . VAL A 1 77 ? 4.506 -6.925 7.175 1.00 92.75 77 VAL A N 1
ATOM 577 C CA . VAL A 1 77 ? 3.823 -5.908 7.999 1.00 92.75 77 VAL A CA 1
ATOM 578 C C . VAL A 1 77 ? 4.791 -4.873 8.577 1.00 92.75 77 VAL A C 1
ATOM 580 O O . VAL A 1 77 ? 4.531 -3.678 8.489 1.00 92.75 77 VAL A O 1
ATOM 583 N N . LEU A 1 78 ? 5.913 -5.312 9.157 1.00 89.06 78 LEU A N 1
ATOM 584 C CA . LEU A 1 78 ? 6.873 -4.393 9.779 1.00 89.06 78 LEU A CA 1
ATOM 585 C C . LEU A 1 78 ? 7.653 -3.574 8.746 1.00 89.06 78 LEU A C 1
ATOM 587 O O . LEU A 1 78 ? 7.952 -2.412 9.004 1.00 89.06 78 LEU A O 1
ATOM 591 N N . ALA A 1 79 ? 7.952 -4.161 7.587 1.00 86.88 79 ALA A N 1
ATOM 592 C CA . ALA A 1 79 ? 8.605 -3.457 6.490 1.00 86.88 79 ALA A CA 1
ATOM 593 C C . ALA A 1 79 ? 7.676 -2.383 5.899 1.00 86.88 79 ALA A C 1
ATOM 595 O O . ALA A 1 79 ? 8.095 -1.244 5.721 1.00 86.88 79 ALA A O 1
ATOM 596 N N . ALA A 1 80 ? 6.394 -2.707 5.698 1.00 89.25 80 ALA A N 1
ATOM 597 C CA . ALA A 1 80 ? 5.386 -1.741 5.272 1.00 89.25 80 ALA A CA 1
ATOM 598 C C . ALA A 1 80 ? 5.204 -0.609 6.297 1.00 89.25 80 ALA A C 1
ATOM 600 O O . ALA A 1 80 ? 5.181 0.559 5.918 1.00 89.25 80 ALA A O 1
ATOM 601 N N . ASP A 1 81 ? 5.140 -0.921 7.598 1.00 88.50 81 ASP A N 1
ATOM 602 C CA . ASP A 1 81 ? 5.092 0.108 8.644 1.00 88.50 81 ASP A CA 1
ATOM 603 C C . ASP A 1 81 ? 6.321 1.027 8.609 1.00 88.50 81 ASP A C 1
ATOM 605 O O . ASP A 1 81 ? 6.175 2.237 8.763 1.00 88.50 81 ASP A O 1
ATOM 609 N N . ALA A 1 82 ? 7.524 0.465 8.458 1.00 83.12 82 ALA A N 1
ATOM 610 C CA . ALA A 1 82 ? 8.766 1.233 8.423 1.00 83.12 82 ALA A CA 1
ATOM 611 C C . ALA A 1 82 ? 8.798 2.184 7.220 1.00 83.12 82 ALA A C 1
ATOM 613 O O . ALA A 1 82 ? 9.036 3.374 7.401 1.00 83.12 82 ALA A O 1
ATOM 614 N N . LEU A 1 83 ? 8.445 1.693 6.029 1.00 81.00 83 LEU A N 1
ATOM 615 C CA . LEU A 1 83 ? 8.392 2.499 4.807 1.00 81.00 83 LEU A CA 1
ATOM 616 C C . LEU A 1 83 ? 7.386 3.650 4.905 1.00 81.00 83 LEU A C 1
ATOM 618 O O . LEU A 1 83 ? 7.704 4.790 4.561 1.00 81.00 83 LEU A O 1
ATOM 622 N N . LEU A 1 84 ? 6.178 3.369 5.408 1.00 81.25 84 LEU A N 1
ATOM 623 C CA . LEU A 1 84 ? 5.151 4.398 5.579 1.00 81.25 84 LEU A CA 1
ATOM 624 C C . LEU A 1 84 ? 5.535 5.410 6.664 1.00 81.25 84 LEU A C 1
ATOM 626 O O . LEU A 1 84 ? 5.194 6.584 6.535 1.00 81.25 84 LEU A O 1
ATOM 630 N N . ARG A 1 85 ? 6.255 4.990 7.713 1.00 78.56 85 ARG A N 1
ATOM 631 C CA . ARG A 1 85 ? 6.780 5.912 8.731 1.00 78.56 85 ARG A CA 1
ATOM 632 C C . ARG A 1 85 ? 7.876 6.802 8.169 1.00 78.56 85 ARG A C 1
ATOM 634 O O . ARG A 1 85 ? 7.795 8.004 8.371 1.00 78.56 85 ARG A O 1
ATOM 641 N N . GLU A 1 86 ? 8.865 6.241 7.478 1.00 71.12 86 GLU A N 1
ATOM 642 C CA . GLU A 1 86 ? 10.024 7.004 7.008 1.00 71.12 86 GLU A CA 1
ATOM 643 C C . GLU A 1 86 ? 9.645 8.076 5.983 1.00 71.12 86 GLU A C 1
ATOM 645 O O . GLU A 1 86 ? 10.173 9.188 6.012 1.00 71.12 86 GLU A O 1
ATOM 650 N N . LEU A 1 87 ? 8.729 7.775 5.066 1.00 63.69 87 LEU A N 1
ATOM 651 C CA . LEU A 1 87 ? 8.543 8.623 3.889 1.00 63.69 87 LEU A CA 1
ATOM 652 C C . LEU A 1 87 ? 7.073 8.832 3.498 1.00 63.69 87 LEU A C 1
ATOM 654 O O . LEU A 1 87 ? 6.798 9.533 2.524 1.00 63.69 87 LEU A O 1
ATOM 658 N N . GLY A 1 88 ? 6.107 8.265 4.227 1.00 67.00 88 GLY A N 1
ATOM 659 C CA . GLY A 1 88 ? 4.696 8.329 3.843 1.00 67.00 88 GLY A CA 1
ATOM 660 C C . GLY A 1 88 ? 4.484 7.776 2.432 1.00 67.00 88 GLY A C 1
ATOM 661 O O . GLY A 1 88 ? 5.040 6.740 2.069 1.00 67.00 88 GLY A O 1
ATOM 662 N N . VAL A 1 89 ? 3.725 8.486 1.597 1.00 62.50 89 VAL A N 1
ATOM 663 C CA . VAL A 1 89 ? 3.480 8.076 0.205 1.00 62.50 89 VAL A CA 1
ATOM 664 C C . VAL A 1 89 ? 4.753 8.123 -0.658 1.00 62.50 89 VAL A C 1
ATOM 666 O O . VAL A 1 89 ? 4.919 7.301 -1.563 1.00 62.50 89 VAL A O 1
ATOM 669 N N . ARG A 1 90 ? 5.728 8.981 -0.320 1.00 65.12 90 ARG A N 1
ATOM 670 C CA . ARG A 1 90 ? 7.063 8.933 -0.944 1.00 65.12 90 ARG A CA 1
ATOM 671 C C . ARG A 1 90 ? 7.791 7.631 -0.631 1.00 65.12 90 ARG A C 1
ATOM 673 O O . ARG A 1 90 ? 8.646 7.237 -1.408 1.00 65.12 90 ARG A O 1
ATOM 680 N N . GLY A 1 91 ? 7.432 6.933 0.446 1.00 67.38 91 GLY A N 1
ATOM 681 C CA . GLY A 1 91 ? 7.972 5.616 0.784 1.00 67.38 91 GLY A CA 1
ATOM 682 C C . GLY A 1 91 ? 7.543 4.536 -0.197 1.00 67.38 91 GLY A C 1
ATOM 683 O O . GLY A 1 91 ? 8.349 3.683 -0.542 1.00 67.38 91 GLY A O 1
ATOM 684 N N . LEU A 1 92 ? 6.316 4.609 -0.724 1.00 70.88 92 LEU A N 1
ATOM 685 C CA . LEU A 1 92 ? 5.868 3.719 -1.797 1.00 70.88 92 LEU A CA 1
ATOM 686 C C . LEU A 1 92 ? 6.607 4.025 -3.107 1.00 70.88 92 LEU A C 1
ATOM 688 O O . LEU A 1 92 ? 7.031 3.112 -3.809 1.00 70.88 92 LEU A O 1
ATOM 692 N N . ALA A 1 93 ? 6.797 5.309 -3.411 1.00 66.75 93 ALA A N 1
ATOM 693 C CA . ALA A 1 93 ? 7.544 5.758 -4.580 1.00 66.75 93 ALA A CA 1
ATOM 694 C C . ALA A 1 93 ? 9.024 5.351 -4.533 1.00 66.75 93 ALA A C 1
ATOM 696 O O . ALA A 1 93 ? 9.579 4.868 -5.519 1.00 66.75 93 ALA A O 1
ATOM 697 N N . GLN A 1 94 ? 9.644 5.534 -3.367 1.00 69.25 94 GLN A N 1
ATOM 698 C CA . GLN A 1 94 ? 11.022 5.163 -3.092 1.00 69.25 94 GLN A CA 1
ATOM 699 C C . GLN A 1 94 ? 11.172 3.647 -3.092 1.00 69.25 94 GLN A C 1
ATOM 701 O O . GLN A 1 94 ? 12.066 3.162 -3.761 1.00 69.25 94 GLN A O 1
ATOM 706 N N . LEU A 1 95 ? 10.259 2.895 -2.462 1.00 74.56 95 LEU A N 1
ATOM 707 C CA . LEU A 1 95 ? 10.231 1.434 -2.554 1.00 74.56 95 LEU A CA 1
ATOM 708 C C . LEU A 1 95 ? 10.194 0.996 -4.018 1.00 74.56 95 LEU A C 1
ATOM 710 O O . LEU A 1 95 ? 10.964 0.143 -4.429 1.00 74.56 95 LEU A O 1
ATOM 714 N N . HIS A 1 96 ? 9.321 1.597 -4.819 1.00 70.31 96 HIS A N 1
ATOM 715 C CA . HIS A 1 96 ? 9.226 1.289 -6.237 1.00 70.31 96 HIS A CA 1
ATOM 716 C C . HIS A 1 96 ? 10.546 1.564 -6.977 1.00 70.31 96 HIS A C 1
ATOM 718 O O . HIS A 1 96 ? 11.017 0.711 -7.727 1.00 70.31 96 HIS A O 1
ATOM 724 N N . SER A 1 97 ? 11.176 2.711 -6.716 1.00 66.94 97 SER A N 1
ATOM 725 C CA . SER A 1 97 ? 12.495 3.056 -7.255 1.00 66.94 97 SER A CA 1
ATOM 726 C C . SER A 1 97 ? 13.605 2.117 -6.759 1.00 66.94 97 SER A C 1
ATOM 728 O O . SER A 1 97 ? 14.460 1.712 -7.537 1.00 66.94 97 SER A O 1
ATOM 730 N N . ASP A 1 98 ? 13.615 1.744 -5.485 1.00 68.50 98 ASP A N 1
ATOM 731 C CA . ASP A 1 98 ? 14.655 0.912 -4.873 1.00 68.50 98 ASP A CA 1
ATOM 732 C C . ASP A 1 98 ? 14.556 -0.534 -5.330 1.00 68.50 98 ASP A C 1
ATOM 734 O O . ASP A 1 98 ? 15.574 -1.141 -5.659 1.00 68.50 98 ASP A O 1
ATOM 738 N N . LEU A 1 99 ? 13.332 -1.064 -5.422 1.00 67.06 99 LEU A N 1
ATOM 739 C CA . LEU A 1 99 ? 13.093 -2.334 -6.086 1.00 67.06 99 LEU A CA 1
ATOM 740 C C . LEU A 1 99 ? 13.619 -2.232 -7.513 1.00 67.06 99 LEU A C 1
ATOM 742 O O . LEU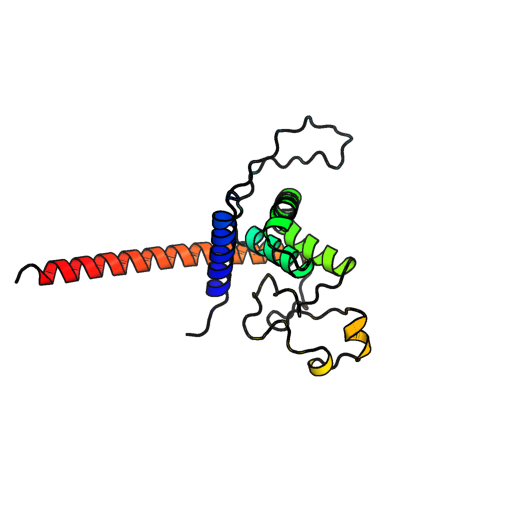 A 1 99 ? 14.503 -2.986 -7.874 1.00 67.06 99 LEU A O 1
ATOM 746 N N . HIS A 1 100 ? 13.241 -1.212 -8.276 1.00 60.41 100 HIS A N 1
ATOM 747 C CA . HIS A 1 100 ? 13.744 -1.026 -9.635 1.00 60.41 100 HIS A CA 1
ATOM 748 C C . HIS A 1 100 ? 15.288 -1.015 -9.761 1.00 60.41 100 HIS A C 1
ATOM 750 O O . HIS A 1 100 ? 15.816 -1.612 -10.695 1.00 60.41 100 HIS A O 1
ATOM 756 N N . HIS A 1 101 ? 16.023 -0.421 -8.812 1.00 54.66 101 HIS A N 1
ATOM 757 C CA . HIS A 1 101 ? 17.496 -0.393 -8.817 1.00 54.66 101 HIS A CA 1
ATOM 758 C C . HIS A 1 101 ? 18.169 -1.648 -8.217 1.00 54.66 101 HIS A C 1
ATOM 760 O O . HIS A 1 101 ? 19.363 -1.858 -8.443 1.00 54.66 101 HIS A O 1
ATOM 766 N N . GLY A 1 102 ? 17.447 -2.467 -7.442 1.00 49.97 102 GLY A N 1
ATOM 767 C CA . GLY A 1 102 ? 17.973 -3.659 -6.757 1.00 49.97 102 GLY A CA 1
ATOM 768 C C . GLY A 1 102 ? 17.504 -5.006 -7.326 1.00 49.97 102 GLY A C 1
ATOM 769 O O . GLY A 1 102 ? 18.229 -5.996 -7.221 1.00 49.97 102 GLY A O 1
ATOM 770 N N . ALA A 1 103 ? 16.314 -5.041 -7.925 1.00 49.69 103 ALA A N 1
ATOM 771 C CA . ALA A 1 103 ? 15.682 -6.154 -8.630 1.00 49.69 103 ALA A CA 1
ATOM 772 C C . ALA A 1 103 ? 14.483 -5.611 -9.448 1.00 49.69 103 ALA A C 1
ATOM 774 O O . ALA A 1 103 ? 13.496 -5.188 -8.844 1.00 49.69 103 ALA A O 1
ATOM 775 N N . PRO A 1 104 ? 14.519 -5.623 -10.793 1.00 53.00 104 PRO A N 1
ATOM 776 C CA . PRO A 1 104 ? 13.526 -4.948 -11.634 1.00 53.00 104 PRO A CA 1
ATOM 777 C C . PRO A 1 104 ? 12.101 -5.270 -11.175 1.00 53.00 104 PRO A C 1
ATOM 779 O O . PRO A 1 104 ? 11.770 -6.440 -10.969 1.00 53.00 104 PRO A O 1
ATOM 782 N N . VAL A 1 105 ? 11.266 -4.237 -10.984 1.00 55.66 105 VAL A N 1
ATOM 783 C CA . VAL A 1 105 ? 9.842 -4.444 -10.685 1.00 55.66 105 VAL A CA 1
ATOM 784 C C . VAL A 1 105 ? 9.219 -5.083 -11.910 1.00 55.66 105 VAL A C 1
ATOM 786 O O . VAL A 1 105 ? 8.866 -4.429 -12.888 1.00 55.66 105 VAL A O 1
ATOM 789 N N . ASP A 1 106 ? 9.144 -6.401 -11.856 1.00 56.47 106 ASP A N 1
ATOM 790 C CA . ASP A 1 106 ? 8.541 -7.194 -12.893 1.00 56.47 106 ASP A CA 1
ATOM 791 C C . ASP A 1 106 ? 7.034 -7.189 -12.669 1.00 56.47 106 ASP A C 1
ATOM 793 O O . ASP A 1 106 ? 6.490 -7.905 -11.817 1.00 56.47 106 ASP A O 1
ATOM 797 N N . TYR A 1 107 ? 6.348 -6.344 -13.433 1.00 59.69 107 TYR A N 1
ATOM 798 C CA . TYR A 1 107 ? 4.899 -6.240 -13.358 1.00 59.69 107 TYR A CA 1
ATOM 799 C C . TYR A 1 107 ? 4.179 -7.523 -13.789 1.00 59.69 107 TYR A C 1
ATOM 801 O O . TYR A 1 107 ? 2.979 -7.615 -13.555 1.00 59.69 107 TYR A O 1
ATOM 809 N N . ARG A 1 108 ? 4.888 -8.546 -14.302 1.00 55.00 108 ARG A N 1
ATOM 810 C CA . ARG A 1 108 ? 4.350 -9.910 -14.437 1.00 55.00 108 ARG A CA 1
ATOM 811 C C . ARG A 1 108 ? 4.017 -10.538 -13.087 1.00 55.00 108 ARG A C 1
ATOM 813 O O . ARG A 1 108 ? 3.062 -11.301 -12.992 1.00 55.00 108 ARG A O 1
ATOM 820 N N . PHE A 1 109 ? 4.772 -10.209 -12.041 1.00 54.28 109 PHE A N 1
ATOM 821 C CA . PHE A 1 109 ? 4.629 -10.802 -10.707 1.00 54.28 109 PHE A CA 1
ATOM 822 C C . PHE A 1 109 ? 4.072 -9.828 -9.670 1.00 54.28 109 PHE A C 1
ATOM 824 O O . PHE A 1 109 ? 3.538 -10.263 -8.656 1.00 54.28 109 PHE A O 1
ATOM 831 N N . THR A 1 110 ? 4.137 -8.521 -9.938 1.00 61.88 110 THR A N 1
ATOM 832 C CA . THR A 1 110 ? 3.634 -7.476 -9.039 1.00 61.88 110 THR A CA 1
ATOM 833 C C . THR A 1 110 ? 2.586 -6.632 -9.751 1.00 61.88 110 THR A C 1
ATOM 835 O O . THR A 1 110 ? 2.858 -6.006 -10.774 1.00 61.88 110 THR A O 1
ATOM 838 N N . ARG A 1 111 ? 1.361 -6.569 -9.221 1.00 69.44 111 ARG A N 1
ATOM 839 C CA . ARG A 1 111 ? 0.329 -5.705 -9.819 1.00 69.44 111 ARG A CA 1
ATOM 840 C C . ARG A 1 111 ? 0.748 -4.246 -9.714 1.00 69.44 111 ARG A C 1
ATOM 842 O O . ARG A 1 111 ? 1.206 -3.818 -8.659 1.00 69.44 111 ARG A O 1
ATOM 849 N N . CYS A 1 112 ? 0.491 -3.460 -10.763 1.00 72.94 112 CYS A N 1
ATOM 850 C CA . CYS A 1 112 ? 0.710 -2.018 -10.696 1.00 72.94 112 CYS A CA 1
ATOM 851 C C . CYS A 1 112 ? -0.045 -1.432 -9.484 1.00 72.94 112 CYS A C 1
ATOM 853 O O . CYS A 1 112 ? -1.271 -1.599 -9.394 1.00 72.94 112 CYS A O 1
ATOM 855 N N . PRO A 1 113 ? 0.649 -0.756 -8.552 1.00 71.06 113 PRO A N 1
ATOM 856 C CA . PRO A 1 113 ? 0.039 -0.270 -7.319 1.00 71.06 113 PRO A CA 1
ATOM 857 C C . PRO A 1 113 ? -1.061 0.771 -7.585 1.00 71.06 113 PRO A C 1
ATOM 859 O O . PRO A 1 113 ? -2.039 0.810 -6.836 1.00 71.06 113 PRO A O 1
ATOM 862 N N . TYR A 1 114 ? -0.949 1.510 -8.699 1.00 71.81 114 TYR A N 1
ATOM 863 C CA . TYR A 1 114 ? -1.803 2.644 -9.077 1.00 71.81 114 TYR A CA 1
ATOM 864 C C . TYR A 1 114 ? -3.034 2.284 -9.912 1.00 71.81 114 TYR A C 1
ATOM 866 O O . TYR A 1 114 ? -4.053 2.948 -9.814 1.00 71.81 114 TYR A O 1
ATOM 874 N N . CYS A 1 115 ? -2.984 1.247 -10.751 1.00 70.00 115 CYS A N 1
ATOM 875 C CA . CYS A 1 115 ? -4.148 0.842 -11.559 1.00 70.00 115 CYS A CA 1
ATOM 876 C C . CYS A 1 115 ? -4.678 -0.549 -11.188 1.00 70.00 115 CYS A C 1
ATOM 878 O O . CYS A 1 115 ? -5.689 -1.001 -11.725 1.00 70.00 115 CYS A O 1
ATOM 880 N N . SER A 1 116 ? -3.990 -1.253 -10.280 1.00 65.00 116 SER A N 1
ATOM 881 C CA . SER A 1 116 ? -4.282 -2.633 -9.867 1.00 65.00 116 SER A CA 1
ATOM 882 C C . SER A 1 116 ? -4.289 -3.668 -11.002 1.00 65.00 116 SER A C 1
ATOM 884 O O . SER A 1 116 ? -4.769 -4.784 -10.789 1.00 65.00 116 SER A O 1
ATOM 886 N N . GLY A 1 117 ? -3.781 -3.319 -12.190 1.00 59.91 117 GLY A N 1
ATOM 887 C CA . GLY A 1 117 ? -3.881 -4.150 -13.393 1.00 59.91 117 GLY A CA 1
ATOM 888 C C . GLY A 1 117 ? -5.302 -4.212 -13.965 1.00 59.91 117 GLY A C 1
ATOM 889 O O . GLY A 1 117 ? -5.745 -5.260 -14.419 1.00 59.91 117 GLY A O 1
ATOM 890 N N . ILE A 1 118 ? -6.086 -3.132 -13.886 1.00 56.22 118 ILE A N 1
ATOM 891 C CA . ILE A 1 118 ? -7.413 -3.118 -14.517 1.00 56.22 118 ILE A CA 1
ATOM 892 C C . ILE A 1 118 ? -7.285 -2.937 -16.019 1.00 56.22 118 ILE A C 1
ATOM 894 O O . ILE A 1 118 ? -6.876 -1.886 -16.492 1.00 56.22 118 ILE A O 1
ATOM 898 N N . GLY A 1 119 ? -7.712 -3.960 -16.751 1.00 49.47 119 GLY A N 1
ATOM 899 C CA . GLY A 1 119 ? -7.730 -3.975 -18.211 1.00 49.47 119 GLY A CA 1
ATOM 900 C C . GLY A 1 119 ? -7.050 -5.214 -18.774 1.00 49.47 119 GLY A C 1
ATOM 901 O O . GLY A 1 119 ? -7.576 -5.787 -19.722 1.00 49.47 119 GLY A O 1
ATOM 902 N N . GLU A 1 120 ? -5.971 -5.687 -18.140 1.00 53.34 120 GLU A N 1
ATOM 903 C CA . GLU A 1 120 ? -5.155 -6.824 -18.590 1.00 53.34 120 GLU A CA 1
ATOM 904 C C . GLU A 1 120 ? -4.543 -7.589 -17.401 1.00 53.34 120 GLU A C 1
ATOM 906 O O . GLU A 1 120 ? -4.455 -7.079 -16.284 1.00 53.34 120 GLU A O 1
ATOM 911 N N . ASP A 1 121 ? -4.164 -8.847 -17.626 1.00 53.28 121 ASP A N 1
ATOM 912 C CA . ASP A 1 121 ? -3.422 -9.655 -16.654 1.00 53.28 121 ASP A CA 1
ATOM 913 C C . ASP A 1 121 ? -2.009 -9.069 -16.520 1.00 53.28 121 ASP A C 1
ATOM 915 O O . ASP A 1 121 ? -1.364 -8.929 -17.544 1.00 53.28 121 ASP A O 1
ATOM 919 N N . PRO A 1 122 ? -1.487 -8.744 -15.325 1.00 50.56 122 PRO A N 1
ATOM 920 C CA . PRO A 1 122 ? -0.124 -8.224 -15.189 1.00 50.56 122 PRO A CA 1
ATOM 921 C C . PRO A 1 122 ? 0.936 -9.131 -15.842 1.00 50.56 122 PRO A C 1
ATOM 923 O O . PRO A 1 122 ? 1.973 -8.646 -16.282 1.00 50.56 122 PRO A O 1
ATOM 926 N N . THR A 1 123 ? 0.649 -10.435 -15.967 1.00 50.69 123 THR A N 1
ATOM 927 C CA . THR A 1 123 ? 1.488 -11.423 -16.668 1.00 50.69 123 THR A CA 1
ATOM 928 C C . THR A 1 123 ? 1.442 -11.324 -18.199 1.00 50.69 123 THR A C 1
ATOM 930 O O . THR A 1 123 ? 2.126 -12.103 -18.866 1.00 50.69 123 THR A O 1
ATOM 933 N N . ARG A 1 124 ? 0.632 -10.421 -18.774 1.00 54.03 124 ARG A N 1
ATOM 934 C CA . ARG A 1 124 ? 0.442 -10.239 -20.219 1.00 54.03 124 ARG A CA 1
ATOM 935 C C . ARG A 1 124 ? 0.260 -8.762 -20.596 1.00 54.03 124 ARG A C 1
ATOM 937 O O . ARG A 1 124 ? -0.534 -8.076 -19.962 1.00 54.03 124 ARG A O 1
ATOM 944 N N . PRO A 1 125 ? 0.885 -8.281 -21.678 1.00 58.38 125 PRO A N 1
ATOM 945 C CA . PRO A 1 125 ? 1.659 -9.031 -22.673 1.00 58.38 125 PRO A CA 1
ATOM 946 C C . PRO A 1 125 ? 3.015 -9.529 -22.145 1.00 58.38 125 PRO A C 1
ATOM 948 O O . PRO A 1 125 ? 3.652 -8.858 -21.335 1.00 58.38 125 PRO A O 1
ATOM 951 N N . ASP A 1 126 ? 3.432 -10.732 -22.557 1.00 60.81 126 ASP A N 1
ATOM 952 C CA . ASP A 1 126 ? 4.773 -11.235 -22.234 1.00 60.81 126 ASP A CA 1
ATOM 953 C C . ASP A 1 126 ? 5.850 -10.486 -23.046 1.00 60.81 126 ASP A C 1
ATOM 955 O O . ASP A 1 126 ? 5.540 -9.731 -23.967 1.00 60.81 126 ASP A O 1
ATOM 959 N N . CYS A 1 127 ? 7.137 -10.670 -22.729 1.00 61.84 127 CYS A N 1
ATOM 960 C CA . CYS A 1 127 ? 8.225 -9.983 -23.437 1.00 61.84 127 CYS A CA 1
ATOM 961 C C . CYS A 1 127 ? 8.164 -10.178 -24.965 1.00 61.84 127 CYS A C 1
ATOM 963 O O . CYS A 1 127 ? 8.578 -9.299 -25.719 1.00 61.84 127 CYS A O 1
ATOM 965 N N . GLN A 1 128 ? 7.645 -11.315 -25.431 1.00 62.75 128 GLN A N 1
ATOM 966 C CA . GLN A 1 128 ? 7.511 -11.613 -26.850 1.00 62.75 128 GLN A CA 1
ATOM 967 C C . GLN A 1 128 ? 6.360 -10.817 -27.483 1.00 62.75 128 GLN A C 1
ATOM 969 O O . GLN A 1 128 ? 6.518 -10.299 -28.590 1.00 62.75 128 GLN A O 1
ATOM 974 N N . ASP A 1 129 ? 5.244 -10.668 -26.774 1.00 64.56 129 ASP A N 1
ATOM 975 C CA . ASP A 1 129 ? 4.084 -9.878 -27.184 1.00 64.56 129 ASP A CA 1
ATOM 976 C C . ASP A 1 129 ? 4.406 -8.372 -27.307 1.00 64.56 129 ASP A C 1
ATOM 978 O O . ASP A 1 129 ? 3.878 -7.700 -28.196 1.00 64.56 129 ASP A O 1
ATOM 982 N N . VAL A 1 130 ? 5.307 -7.840 -26.468 1.00 61.00 130 VAL A N 1
ATOM 983 C CA . VAL A 1 130 ? 5.782 -6.436 -26.538 1.00 61.00 130 VAL A CA 1
ATOM 984 C C . VAL A 1 130 ? 6.955 -6.230 -27.510 1.00 61.00 130 VAL A C 1
ATOM 986 O O . VAL A 1 130 ? 7.385 -5.099 -27.736 1.00 61.00 130 VAL A O 1
ATOM 989 N N . GLY A 1 131 ? 7.452 -7.302 -28.139 1.00 61.84 131 GLY A N 1
ATOM 990 C CA . GLY A 1 131 ? 8.544 -7.245 -29.118 1.00 61.84 131 GLY A CA 1
ATOM 991 C C . GLY A 1 131 ? 9.942 -7.108 -28.507 1.00 61.84 131 GLY A C 1
ATOM 992 O O . GLY A 1 131 ? 10.886 -6.731 -29.208 1.00 61.84 131 GLY A O 1
ATOM 993 N N . CYS A 1 132 ? 10.094 -7.417 -27.221 1.00 64.69 132 CYS A N 1
ATOM 994 C CA . CYS A 1 132 ? 11.375 -7.396 -26.532 1.00 64.69 132 CYS A CA 1
ATOM 995 C C . CYS A 1 132 ? 12.273 -8.534 -27.036 1.00 64.69 132 CYS A C 1
ATOM 997 O O . CYS A 1 132 ? 11.817 -9.609 -27.435 1.00 64.69 132 CYS A O 1
ATOM 999 N N . ALA A 1 133 ? 13.589 -8.315 -27.026 1.00 67.94 133 ALA A N 1
ATOM 1000 C CA . ALA A 1 133 ? 14.513 -9.373 -27.414 1.00 67.94 133 ALA A CA 1
ATOM 1001 C C . ALA A 1 133 ? 14.474 -10.532 -26.387 1.00 67.94 133 ALA A C 1
ATOM 1003 O O . ALA A 1 133 ? 14.421 -10.266 -25.190 1.00 67.94 133 ALA A O 1
ATOM 1004 N N . PRO A 1 134 ? 14.573 -11.811 -26.801 1.00 65.62 134 PRO A N 1
ATOM 1005 C CA . PRO A 1 134 ? 14.354 -12.962 -25.909 1.00 65.62 134 PRO A CA 1
ATOM 1006 C C . PRO A 1 134 ? 15.260 -13.027 -24.670 1.00 65.62 134 PRO A C 1
ATOM 1008 O O . PRO A 1 134 ? 14.898 -13.609 -23.657 1.00 65.62 134 PRO A O 1
ATOM 1011 N N . TRP A 1 135 ? 16.454 -12.435 -24.732 1.00 60.38 135 TRP A N 1
ATOM 1012 C CA . TRP A 1 135 ? 17.385 -12.403 -23.599 1.00 60.38 135 TRP A CA 1
ATOM 1013 C C . TRP A 1 135 ? 16.918 -11.472 -22.470 1.00 60.38 135 TRP A C 1
ATOM 1015 O O . TRP A 1 135 ? 17.288 -11.671 -21.316 1.00 60.38 135 TRP A O 1
ATOM 1025 N N . HIS A 1 136 ? 16.046 -10.515 -22.776 1.00 61.22 136 HIS A N 1
ATOM 1026 C CA . HIS A 1 136 ? 15.483 -9.588 -21.806 1.00 61.22 136 HIS A CA 1
ATOM 1027 C C . HIS A 1 136 ? 14.430 -10.215 -20.871 1.00 61.22 136 HIS A C 1
ATOM 1029 O O . HIS A 1 136 ? 14.103 -9.628 -19.839 1.00 61.22 136 HIS A O 1
ATOM 1035 N N . GLU A 1 137 ? 13.926 -11.414 -21.188 1.00 54.53 137 GLU A N 1
ATOM 1036 C CA . GLU A 1 137 ? 13.103 -12.218 -20.271 1.00 54.53 137 GLU A CA 1
ATOM 1037 C C . GLU A 1 137 ? 13.893 -12.637 -19.017 1.00 54.53 137 GLU A C 1
ATOM 1039 O O . GLU A 1 137 ? 13.314 -12.772 -17.937 1.00 54.53 137 GLU A O 1
ATOM 1044 N N . PHE A 1 138 ? 15.214 -12.805 -19.166 1.00 54.28 138 PHE A N 1
ATOM 1045 C CA . PHE A 1 138 ? 16.127 -13.311 -18.137 1.00 54.28 138 PHE A CA 1
ATOM 1046 C C . PHE A 1 138 ? 16.962 -12.214 -17.474 1.00 54.28 138 PHE A C 1
ATOM 1048 O O . PHE A 1 138 ? 17.328 -12.359 -16.312 1.00 54.28 138 PHE A O 1
ATOM 1055 N N . ASP A 1 139 ? 17.254 -11.130 -18.199 1.00 57.69 139 ASP A N 1
ATOM 1056 C CA . ASP A 1 139 ? 18.032 -9.995 -17.681 1.00 57.69 139 ASP A CA 1
ATOM 1057 C C . ASP A 1 139 ? 17.199 -9.045 -16.810 1.00 57.69 139 ASP A C 1
ATOM 1059 O O . ASP A 1 139 ? 17.762 -8.180 -16.149 1.00 57.69 139 ASP A O 1
ATOM 1063 N N . GLY A 1 140 ? 15.868 -9.212 -16.799 1.00 53.38 140 GLY A N 1
ATOM 1064 C CA . GLY A 1 140 ? 14.957 -8.366 -16.037 1.00 53.38 140 GLY A CA 1
ATOM 1065 C C . GLY A 1 140 ? 15.028 -6.918 -16.522 1.00 53.38 140 GLY A C 1
ATOM 1066 O O . GLY A 1 140 ? 15.785 -6.096 -16.019 1.00 53.38 140 GLY A O 1
ATOM 1067 N N . HIS A 1 141 ? 14.235 -6.602 -17.538 1.00 52.03 141 HIS A N 1
ATOM 1068 C CA . HIS A 1 141 ? 14.169 -5.258 -18.098 1.00 52.03 141 HIS A CA 1
ATOM 1069 C C . HIS A 1 141 ? 12.823 -4.608 -17.799 1.00 52.03 141 HIS A C 1
ATOM 1071 O O . HIS A 1 141 ? 11.826 -5.276 -17.506 1.00 52.03 141 HIS A O 1
ATOM 1077 N N . GLU A 1 142 ? 12.821 -3.286 -17.865 1.00 56.56 142 GLU A N 1
ATOM 1078 C CA . GLU A 1 142 ? 11.677 -2.462 -17.519 1.00 56.56 142 GLU A CA 1
ATOM 1079 C C . GLU A 1 142 ? 10.505 -2.732 -18.465 1.00 56.56 142 GLU A C 1
ATOM 1081 O O . GLU A 1 142 ? 10.632 -2.616 -19.683 1.00 56.56 142 GLU A O 1
ATOM 1086 N N . HIS A 1 143 ? 9.345 -3.040 -17.890 1.00 56.31 143 HIS A N 1
ATOM 1087 C CA . HIS A 1 143 ? 8.070 -2.892 -18.577 1.00 56.31 143 HIS A CA 1
ATOM 1088 C C . HIS A 1 143 ? 7.290 -1.829 -17.826 1.00 56.31 143 HIS A C 1
ATOM 1090 O O . HIS A 1 143 ? 7.123 -1.920 -16.612 1.00 56.31 143 HIS A O 1
ATOM 1096 N N . LEU A 1 144 ? 6.813 -0.812 -18.527 1.00 61.34 144 LEU A N 1
ATOM 1097 C CA . LEU A 1 144 ? 5.870 0.118 -17.929 1.00 61.34 144 LEU A CA 1
ATOM 1098 C C . LEU A 1 144 ? 4.518 -0.572 -17.793 1.00 61.34 144 LEU A C 1
ATOM 1100 O O . LEU A 1 144 ? 4.197 -1.501 -18.536 1.00 61.34 144 LEU A O 1
ATOM 1104 N N . CYS A 1 145 ? 3.709 -0.124 -16.836 1.00 65.31 145 CYS A N 1
ATOM 1105 C CA . CYS A 1 145 ? 2.365 -0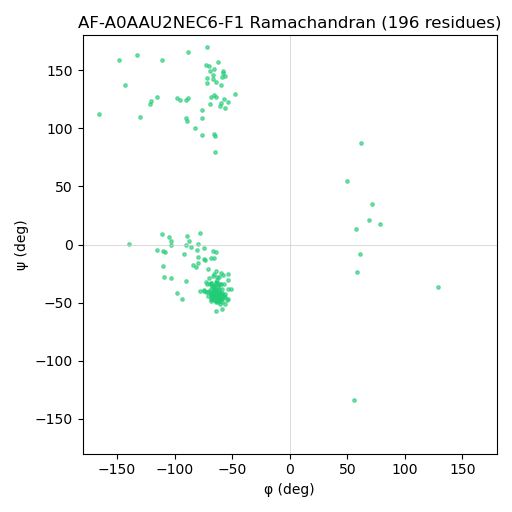.660 -16.710 1.00 65.31 145 CYS A CA 1
ATOM 1106 C C . CYS A 1 145 ? 1.595 -0.399 -18.020 1.00 65.31 145 CYS A C 1
ATOM 1108 O O . CYS A 1 145 ? 1.404 0.765 -18.368 1.00 65.31 145 CYS A O 1
ATOM 1110 N N . PRO A 1 146 ? 1.079 -1.430 -18.713 1.00 57.91 146 PRO A N 1
ATOM 1111 C CA . PRO A 1 146 ? 0.438 -1.267 -20.022 1.00 57.91 146 PRO A CA 1
ATOM 1112 C C . PRO A 1 146 ? -0.890 -0.498 -19.958 1.00 57.91 146 PRO A C 1
ATOM 1114 O O . PRO A 1 146 ? -1.430 -0.109 -20.985 1.00 57.91 146 PRO A O 1
ATOM 1117 N N . VAL A 1 147 ? -1.422 -0.277 -18.751 1.00 61.81 147 VAL A N 1
ATOM 1118 C CA . VAL A 1 147 ? -2.697 0.410 -18.513 1.00 61.81 147 VAL A CA 1
ATOM 1119 C C . VAL A 1 147 ? -2.499 1.905 -18.267 1.0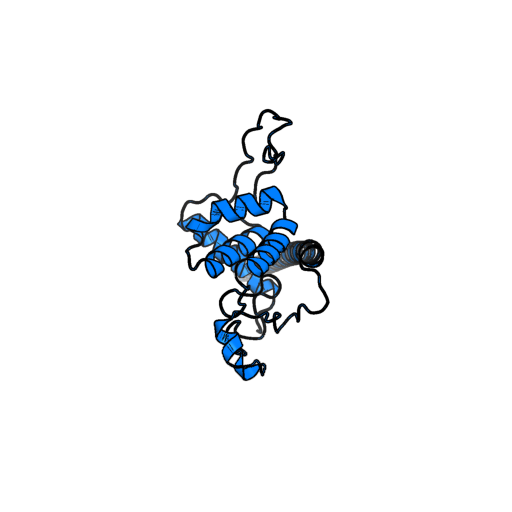0 61.81 147 VAL A C 1
ATOM 1121 O O . VAL A 1 147 ? -3.239 2.720 -18.808 1.00 61.81 147 VAL A O 1
ATOM 1124 N N . CYS A 1 148 ? -1.540 2.279 -17.414 1.00 65.62 148 CYS A N 1
ATOM 1125 C CA . CYS A 1 148 ? -1.289 3.686 -17.075 1.00 65.62 148 CYS A CA 1
ATOM 1126 C C . CYS A 1 148 ? -0.055 4.268 -17.776 1.00 65.62 148 CYS A C 1
ATOM 1128 O O . CYS A 1 148 ? 0.248 5.439 -17.577 1.00 65.62 148 CYS A O 1
ATOM 1130 N N . HIS A 1 149 ? 0.633 3.451 -18.577 1.00 59.88 149 HIS A N 1
ATOM 1131 C CA . HIS A 1 149 ? 1.782 3.740 -19.434 1.00 59.88 149 HIS A CA 1
ATOM 1132 C C . HIS A 1 149 ? 3.033 4.303 -18.763 1.00 59.88 149 HIS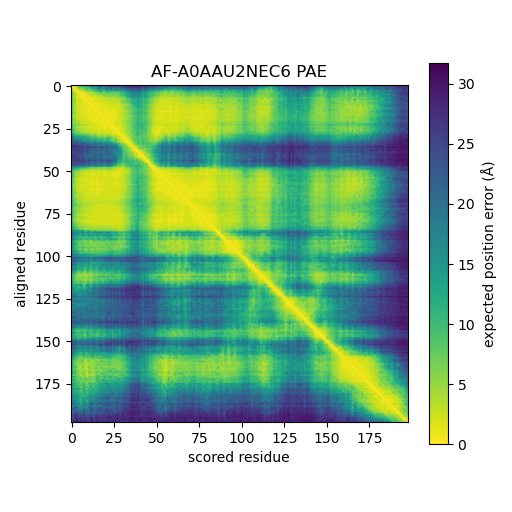 A C 1
ATOM 1134 O O . HIS A 1 149 ? 4.098 4.078 -19.296 1.00 59.88 149 HIS A O 1
ATOM 1140 N N . GLY A 1 150 ? 2.973 4.947 -17.596 1.00 55.41 150 GLY A N 1
ATOM 1141 C CA . GLY A 1 150 ? 4.143 5.306 -16.775 1.00 55.41 150 GLY A CA 1
ATOM 1142 C C . GLY A 1 150 ? 5.184 6.244 -17.418 1.00 55.41 150 GLY A C 1
ATOM 1143 O O . GLY A 1 150 ? 6.068 6.707 -16.707 1.00 55.41 150 GLY A O 1
ATOM 1144 N N . ASP A 1 151 ? 5.063 6.550 -18.713 1.00 44.94 151 ASP A N 1
ATOM 1145 C CA . ASP A 1 151 ? 6.079 7.170 -19.572 1.00 44.94 151 ASP A CA 1
ATOM 1146 C C . ASP A 1 151 ? 6.439 8.621 -19.191 1.00 44.94 151 ASP A C 1
ATOM 1148 O O . ASP A 1 151 ? 7.557 9.063 -19.449 1.00 44.94 151 ASP A O 1
ATOM 1152 N N . ASP A 1 152 ? 5.541 9.364 -18.535 1.00 43.19 152 ASP A N 1
ATOM 1153 C CA . ASP A 1 152 ? 5.745 10.794 -18.244 1.00 43.19 152 ASP A CA 1
ATOM 1154 C C . ASP A 1 152 ? 6.149 11.096 -16.783 1.00 43.19 152 ASP A C 1
ATOM 1156 O O . ASP A 1 152 ? 6.268 12.263 -16.395 1.00 43.19 152 ASP A O 1
ATOM 1160 N N . TYR A 1 153 ? 6.350 10.083 -15.930 1.00 51.00 153 TYR A N 1
ATOM 1161 C CA . TYR A 1 153 ? 6.174 10.275 -14.487 1.00 51.00 153 TYR A CA 1
ATOM 1162 C C . TYR A 1 153 ? 7.356 9.777 -13.656 1.00 51.00 153 TYR A C 1
ATOM 1164 O O . TYR A 1 153 ? 7.556 8.580 -13.469 1.00 51.00 153 TYR A O 1
ATOM 1172 N N . GLN A 1 154 ? 8.120 10.706 -13.070 1.00 51.81 154 GLN A N 1
ATOM 1173 C CA . GLN A 1 154 ? 9.069 10.354 -12.013 1.00 51.81 154 GLN A CA 1
ATOM 1174 C C . GLN A 1 154 ? 8.287 9.736 -10.838 1.00 51.81 154 GLN A C 1
ATOM 1176 O O . GLN A 1 154 ? 7.455 10.445 -10.254 1.00 51.81 154 GLN A O 1
ATOM 1181 N N . PRO A 1 155 ? 8.551 8.469 -10.452 1.00 53.28 155 PRO A N 1
ATOM 1182 C CA . PRO A 1 155 ? 7.765 7.754 -9.444 1.00 53.28 155 PRO A CA 1
ATOM 1183 C C . PRO A 1 155 ? 7.588 8.553 -8.151 1.00 53.28 155 PRO A C 1
ATOM 1185 O O . PRO A 1 155 ? 6.502 8.579 -7.585 1.00 53.28 155 PRO A O 1
ATOM 1188 N N . GLN A 1 156 ? 8.634 9.276 -7.743 1.00 52.34 156 GLN A N 1
ATOM 1189 C CA . GLN A 1 156 ? 8.703 10.089 -6.525 1.00 52.34 156 GLN A CA 1
ATOM 1190 C C . GLN A 1 156 ? 7.666 11.218 -6.403 1.00 52.34 156 GLN A C 1
ATOM 1192 O O . GLN A 1 156 ? 7.229 11.486 -5.290 1.00 52.34 156 GLN A O 1
ATOM 1197 N N . TRP A 1 157 ? 7.255 11.857 -7.504 1.00 50.69 157 TRP A N 1
ATOM 1198 C CA . TRP A 1 157 ? 6.286 12.969 -7.471 1.00 50.69 157 TRP A CA 1
ATOM 1199 C C . TRP A 1 157 ? 4.868 12.500 -7.792 1.00 50.69 157 TRP A C 1
ATOM 1201 O O . TRP A 1 157 ? 3.915 12.877 -7.118 1.00 50.69 157 TRP A O 1
ATOM 1211 N N . PHE A 1 158 ? 4.739 11.618 -8.784 1.00 57.84 158 PHE A N 1
ATOM 1212 C CA . PHE A 1 158 ? 3.448 11.098 -9.221 1.00 57.84 158 PHE A CA 1
ATOM 1213 C C . PHE A 1 158 ? 2.794 10.196 -8.171 1.00 57.84 158 PHE A C 1
ATOM 1215 O O . PHE A 1 158 ? 1.589 10.273 -7.967 1.00 57.84 158 PHE A O 1
ATOM 1222 N N . ALA A 1 159 ? 3.568 9.368 -7.463 1.00 63.06 159 ALA A N 1
ATOM 1223 C CA . ALA A 1 159 ? 3.006 8.465 -6.463 1.00 63.06 159 ALA A CA 1
ATOM 1224 C C . ALA A 1 159 ? 2.380 9.209 -5.278 1.00 63.06 159 ALA A C 1
ATOM 1226 O O . ALA A 1 159 ? 1.341 8.774 -4.790 1.00 63.06 159 ALA A O 1
ATOM 1227 N N . GLU A 1 160 ? 2.999 10.309 -4.825 1.00 67.44 160 GLU A N 1
ATOM 1228 C CA . GLU A 1 160 ? 2.513 11.104 -3.689 1.00 67.44 160 GLU A CA 1
ATOM 1229 C C . GLU A 1 160 ? 1.158 11.741 -3.993 1.00 67.44 160 GLU A C 1
ATOM 1231 O O . GLU A 1 160 ? 0.175 11.459 -3.304 1.00 67.44 160 GLU A O 1
ATOM 1236 N N . GLU A 1 161 ? 1.090 12.535 -5.061 1.00 69.62 161 GLU A N 1
ATOM 1237 C CA . GLU A 1 161 ? -0.140 13.216 -5.473 1.00 69.62 161 GLU A CA 1
ATOM 1238 C C . GLU A 1 161 ? -1.231 12.222 -5.878 1.00 69.62 161 GLU A C 1
ATOM 1240 O O . GLU A 1 161 ? -2.366 12.336 -5.421 1.00 69.62 161 GLU A O 1
ATOM 1245 N N . HIS A 1 162 ? -0.889 11.199 -6.665 1.00 69.94 162 HIS A N 1
ATOM 1246 C CA . HIS A 1 162 ? -1.883 10.270 -7.183 1.00 69.94 162 HIS A CA 1
ATOM 1247 C C . HIS A 1 162 ? -2.456 9.348 -6.104 1.00 69.94 162 HIS A C 1
ATOM 1249 O O . HIS A 1 162 ? -3.658 9.121 -6.079 1.00 69.94 162 HIS A O 1
ATOM 1255 N N . MET A 1 163 ? -1.651 8.821 -5.176 1.00 75.50 163 MET A N 1
ATOM 1256 C CA . MET A 1 163 ? -2.213 8.007 -4.088 1.00 75.50 163 MET A CA 1
ATOM 1257 C C . MET A 1 163 ? -3.056 8.845 -3.130 1.00 75.50 163 MET A C 1
ATOM 1259 O O . MET A 1 163 ? -4.048 8.335 -2.623 1.00 75.50 163 MET A O 1
ATOM 1263 N N . THR A 1 164 ? -2.692 10.113 -2.919 1.00 77.06 164 THR A N 1
ATOM 1264 C CA . THR A 1 164 ? -3.508 11.044 -2.131 1.00 77.06 164 THR A CA 1
ATOM 1265 C C . THR A 1 164 ? -4.852 11.275 -2.821 1.00 77.06 164 THR A C 1
ATOM 1267 O O . THR A 1 164 ? -5.894 11.078 -2.207 1.00 77.06 164 THR A O 1
ATOM 1270 N N . GLU A 1 165 ? -4.840 11.578 -4.121 1.00 77.50 165 GLU A N 1
ATOM 1271 C CA . GLU A 1 165 ? -6.049 11.717 -4.940 1.00 77.50 165 GLU A CA 1
ATOM 1272 C C . GLU A 1 165 ? -6.905 10.439 -4.909 1.00 77.50 165 GLU A C 1
ATOM 1274 O O . GLU A 1 165 ? -8.119 10.495 -4.737 1.00 77.50 165 GLU A O 1
ATOM 1279 N N . LEU A 1 166 ? -6.290 9.261 -5.028 1.00 76.06 166 LEU A N 1
ATOM 1280 C CA . LEU A 1 166 ? -7.000 7.985 -4.958 1.00 76.06 166 LEU A CA 1
ATOM 1281 C C . LEU A 1 166 ? -7.596 7.709 -3.574 1.00 76.06 166 LEU A C 1
ATOM 1283 O O . LEU A 1 166 ? -8.669 7.112 -3.497 1.00 76.06 166 LEU A O 1
ATOM 1287 N N . GLU A 1 167 ? -6.921 8.107 -2.497 1.00 81.81 167 GLU A N 1
ATOM 1288 C CA . GLU A 1 167 ? -7.440 8.006 -1.131 1.00 81.81 167 GLU A CA 1
ATOM 1289 C C . GLU A 1 167 ? -8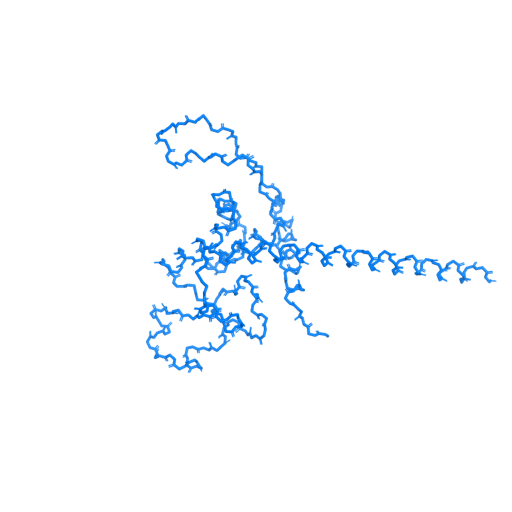.621 8.954 -0.904 1.00 81.81 167 GLU A C 1
ATOM 1291 O O . GLU A 1 167 ? -9.630 8.520 -0.346 1.00 81.81 167 GLU A O 1
ATOM 1296 N N . GLU A 1 168 ? -8.545 10.192 -1.398 1.00 80.25 168 GLU A N 1
ATOM 1297 C CA . GLU A 1 168 ? -9.656 11.154 -1.375 1.00 80.25 168 GLU A CA 1
ATOM 1298 C C . GLU A 1 168 ? -10.860 10.623 -2.163 1.00 80.25 168 GLU A C 1
ATOM 1300 O O . GLU A 1 168 ? -11.961 10.508 -1.627 1.00 80.25 168 GLU A O 1
ATOM 1305 N N . LEU A 1 169 ? -10.641 10.180 -3.403 1.00 76.81 169 LEU A N 1
ATOM 1306 C CA . LEU A 1 169 ? -11.695 9.610 -4.245 1.00 76.81 169 LEU A CA 1
ATOM 1307 C C . LEU A 1 169 ? -12.293 8.329 -3.647 1.00 76.81 169 LEU A C 1
ATOM 1309 O O . LEU A 1 169 ? -13.488 8.066 -3.801 1.00 76.81 169 LEU A O 1
ATOM 1313 N N . LEU A 1 170 ? -11.482 7.508 -2.971 1.00 76.75 170 LEU A N 1
ATOM 1314 C CA . LEU A 1 170 ? -11.962 6.323 -2.265 1.00 76.75 170 LEU A CA 1
ATOM 1315 C C . LEU A 1 170 ? -12.818 6.707 -1.053 1.00 76.75 170 LEU A C 1
ATOM 1317 O O . LEU A 1 170 ? -13.852 6.074 -0.834 1.00 76.75 170 LEU A O 1
ATOM 1321 N N . ALA A 1 171 ? -12.410 7.716 -0.283 1.00 78.38 171 ALA A N 1
ATOM 1322 C CA . ALA A 1 171 ? -13.182 8.221 0.847 1.00 78.38 171 ALA A CA 1
ATOM 1323 C C . ALA A 1 171 ? -14.549 8.754 0.389 1.00 78.38 171 ALA A C 1
ATOM 1325 O O . ALA A 1 171 ? -15.575 8.306 0.906 1.00 78.38 171 ALA A O 1
ATOM 1326 N N . ASP A 1 172 ? -14.567 9.591 -0.652 1.00 77.94 172 ASP A N 1
ATOM 1327 C CA . ASP A 1 172 ? -15.791 10.128 -1.258 1.00 77.94 172 ASP A CA 1
ATOM 1328 C C . ASP A 1 172 ? -16.718 9.003 -1.751 1.00 77.94 172 ASP A C 1
ATOM 1330 O O . ASP A 1 172 ? -17.930 9.008 -1.511 1.00 77.94 172 ASP A O 1
ATOM 1334 N N . ALA A 1 173 ? -16.155 7.984 -2.412 1.00 72.62 173 ALA A N 1
ATOM 1335 C CA . ALA A 1 173 ? -16.921 6.848 -2.919 1.00 72.62 173 ALA A CA 1
ATOM 1336 C C . ALA A 1 173 ? -17.526 5.985 -1.796 1.00 72.62 173 ALA A C 1
ATOM 1338 O O . ALA A 1 173 ? -18.629 5.445 -1.953 1.00 72.62 173 ALA A O 1
ATOM 1339 N N . ILE A 1 174 ? -16.820 5.827 -0.672 1.00 74.81 174 ILE A N 1
ATOM 1340 C CA . ILE A 1 174 ? -17.336 5.124 0.509 1.00 74.81 174 ILE A CA 1
ATOM 1341 C C . ILE A 1 174 ? -18.503 5.914 1.109 1.00 74.81 174 ILE A C 1
ATOM 1343 O O . ILE A 1 174 ? -19.566 5.326 1.331 1.00 74.81 174 ILE A O 1
ATOM 1347 N N . GLU A 1 175 ? -18.345 7.226 1.295 1.00 78.56 175 GLU A N 1
ATOM 1348 C CA . GLU A 1 175 ? -19.387 8.102 1.843 1.00 78.56 175 GLU A CA 1
ATOM 1349 C C . GLU A 1 175 ? -20.659 8.071 0.980 1.00 78.56 175 GLU A C 1
ATOM 1351 O O . GLU A 1 175 ? -21.750 7.777 1.481 1.00 78.56 175 GLU A O 1
ATOM 1356 N N . GLU A 1 176 ? -20.533 8.243 -0.341 1.00 74.69 176 GLU A N 1
ATOM 1357 C CA . GLU A 1 176 ? -21.680 8.205 -1.259 1.00 74.69 176 GLU A CA 1
ATOM 1358 C C . GLU A 1 176 ? -22.419 6.853 -1.194 1.00 74.69 176 GLU A C 1
ATOM 1360 O O . GLU A 1 176 ? -23.655 6.771 -1.252 1.00 74.69 176 GLU A O 1
ATOM 1365 N N . ASN A 1 177 ? -21.677 5.751 -1.063 1.00 72.44 177 ASN A N 1
ATOM 1366 C CA . ASN A 1 177 ? -22.262 4.418 -0.979 1.00 72.44 177 ASN A CA 1
ATOM 1367 C C . ASN A 1 177 ? -23.010 4.202 0.348 1.00 72.44 177 ASN A C 1
ATOM 1369 O O . ASN A 1 177 ? -24.109 3.634 0.349 1.00 72.44 177 ASN A O 1
ATOM 1373 N N . GLU A 1 178 ? -22.474 4.696 1.466 1.00 77.12 178 GLU A N 1
ATOM 1374 C CA . GLU A 1 178 ? -23.146 4.672 2.770 1.00 77.12 178 GLU A CA 1
ATOM 1375 C C . GLU A 1 178 ? -24.447 5.485 2.758 1.00 77.12 178 GLU A C 1
ATOM 1377 O O . GLU A 1 178 ? -25.493 5.005 3.221 1.00 77.12 178 GLU A O 1
ATOM 1382 N N . GLU A 1 179 ? -24.439 6.670 2.147 1.00 72.38 179 GLU A N 1
ATOM 1383 C CA . GLU A 1 179 ? -25.639 7.490 1.972 1.00 72.38 179 GLU A CA 1
ATOM 1384 C C . GLU A 1 179 ? -26.704 6.772 1.133 1.00 72.38 179 GLU A C 1
ATOM 1386 O O . GLU A 1 179 ? -27.886 6.701 1.510 1.00 72.38 179 GLU A O 1
ATOM 1391 N N . ARG A 1 180 ? -26.296 6.163 0.013 1.00 68.38 180 ARG A N 1
ATOM 1392 C CA . ARG A 1 180 ? -27.189 5.383 -0.858 1.00 68.38 180 ARG A CA 1
ATOM 1393 C C . ARG A 1 180 ? -27.738 4.149 -0.145 1.00 68.38 180 ARG A C 1
ATOM 1395 O O . ARG A 1 180 ? -28.924 3.833 -0.302 1.00 68.38 180 ARG A O 1
ATOM 1402 N N . ALA A 1 181 ? -26.929 3.461 0.658 1.00 70.25 181 ALA A N 1
ATOM 1403 C CA . ALA A 1 181 ? -27.356 2.324 1.470 1.00 70.25 181 ALA A CA 1
ATOM 1404 C C . ALA A 1 181 ? -28.364 2.747 2.553 1.00 70.25 181 ALA A C 1
ATOM 1406 O O . ALA A 1 181 ? -29.407 2.103 2.716 1.00 70.25 181 ALA A O 1
ATOM 1407 N N . SER A 1 182 ? -28.116 3.873 3.224 1.00 74.19 182 SER A N 1
ATOM 1408 C CA . SER A 1 182 ? -29.014 4.476 4.216 1.00 74.19 182 SER A CA 1
ATOM 1409 C C . SER A 1 182 ? -30.362 4.874 3.603 1.00 74.19 182 SER A C 1
ATOM 1411 O O . SER A 1 182 ? -31.426 4.545 4.143 1.00 74.19 182 SER A O 1
ATOM 1413 N N . LEU A 1 183 ? -30.356 5.494 2.418 1.00 66.88 183 LEU A N 1
ATOM 1414 C CA . LEU A 1 183 ? -31.568 5.810 1.656 1.00 66.88 183 LEU A CA 1
ATOM 1415 C C . LEU A 1 183 ? -32.353 4.551 1.276 1.00 66.88 183 LEU A C 1
ATOM 1417 O O . LEU A 1 183 ? -33.561 4.484 1.522 1.00 66.88 183 LEU A O 1
ATOM 1421 N N . ARG A 1 184 ? -31.685 3.521 0.737 1.00 70.19 184 ARG A N 1
ATOM 1422 C CA . ARG A 1 184 ? -32.321 2.229 0.419 1.00 70.19 184 ARG A CA 1
ATOM 1423 C C . ARG A 1 184 ? -32.935 1.583 1.657 1.00 70.19 184 ARG A C 1
ATOM 1425 O O . ARG A 1 184 ? -34.063 1.091 1.590 1.00 70.19 184 ARG A O 1
ATOM 1432 N N . TYR A 1 185 ? -32.241 1.623 2.793 1.00 72.38 185 TYR A N 1
ATOM 1433 C CA . TYR A 1 185 ? -32.754 1.110 4.059 1.00 72.38 185 TYR A CA 1
ATOM 1434 C C . TYR A 1 185 ? -34.014 1.862 4.511 1.00 72.38 185 TYR A C 1
ATOM 1436 O O . TYR A 1 185 ? -35.017 1.215 4.833 1.00 72.38 185 TYR A O 1
ATOM 1444 N N . ARG A 1 186 ? -34.010 3.204 4.469 1.00 70.25 186 ARG A N 1
ATOM 1445 C CA . ARG A 1 186 ? -35.165 4.060 4.815 1.00 70.25 186 ARG A CA 1
ATOM 1446 C C . ARG A 1 186 ? -36.367 3.804 3.907 1.00 70.25 186 ARG A C 1
ATOM 1448 O O . ARG A 1 186 ? -37.486 3.632 4.391 1.00 70.25 186 ARG A O 1
ATOM 1455 N N . VAL A 1 187 ? -36.144 3.713 2.598 1.00 70.69 187 VAL A N 1
ATOM 1456 C CA . VAL A 1 187 ? -37.192 3.369 1.625 1.00 70.69 187 VAL A CA 1
ATOM 1457 C C . VAL A 1 187 ? -37.738 1.966 1.906 1.00 70.69 187 VAL A C 1
ATOM 1459 O O . VAL A 1 187 ? -38.951 1.779 1.990 1.00 70.69 187 VAL A O 1
ATOM 1462 N N . GLY A 1 188 ? -36.868 0.985 2.159 1.00 68.12 188 GLY A N 1
ATOM 1463 C CA . GLY A 1 188 ? -37.266 -0.381 2.498 1.00 68.12 188 GLY A CA 1
ATOM 1464 C C . GLY A 1 188 ? -38.035 -0.500 3.820 1.00 68.12 188 GLY A C 1
ATOM 1465 O O . GLY A 1 188 ? -38.918 -1.350 3.943 1.00 68.12 188 GLY A O 1
ATOM 1466 N N . THR A 1 189 ? -37.746 0.343 4.816 1.00 71.00 189 THR A N 1
ATOM 1467 C CA . THR A 1 189 ? -38.521 0.398 6.069 1.00 71.00 189 THR A CA 1
ATOM 1468 C C . THR A 1 189 ? -39.874 1.073 5.868 1.00 71.00 189 THR A C 1
ATOM 1470 O O . THR A 1 189 ? -40.875 0.591 6.400 1.00 71.00 189 THR A O 1
ATOM 1473 N N . LEU A 1 190 ? -39.943 2.143 5.071 1.00 65.19 190 LEU A N 1
ATOM 1474 C CA . LEU A 1 190 ? -41.204 2.803 4.719 1.00 65.19 190 LEU A CA 1
ATOM 1475 C C . LEU A 1 190 ? -42.145 1.869 3.946 1.00 65.19 190 LEU A C 1
ATOM 1477 O O . LEU A 1 190 ? -43.334 1.790 4.265 1.00 65.19 190 LEU A O 1
ATOM 1481 N N . LEU A 1 191 ? -41.616 1.110 2.984 1.00 67.38 191 LEU A N 1
ATOM 1482 C CA . LEU A 1 191 ? -42.386 0.133 2.209 1.00 67.38 191 LEU A CA 1
ATOM 1483 C C . LEU A 1 191 ? -42.886 -1.037 3.078 1.00 67.38 191 LEU A C 1
ATOM 1485 O O . LEU A 1 191 ? -44.038 -1.454 2.943 1.00 67.38 191 LEU A O 1
ATOM 1489 N N . ARG A 1 192 ? -42.074 -1.514 4.033 1.00 66.06 192 ARG A N 1
ATOM 1490 C CA . ARG A 1 192 ? -42.479 -2.550 5.005 1.00 66.06 192 ARG A CA 1
ATOM 1491 C C . ARG A 1 192 ? -43.513 -2.063 6.026 1.00 66.06 192 ARG A C 1
ATOM 1493 O O . ARG A 1 192 ? -44.411 -2.807 6.401 1.00 66.06 192 ARG A O 1
ATOM 1500 N N . ARG A 1 193 ? -43.458 -0.794 6.445 1.00 59.53 193 ARG A N 1
ATOM 1501 C CA . ARG A 1 193 ? -44.486 -0.201 7.324 1.00 59.53 193 ARG A CA 1
ATOM 1502 C C . ARG A 1 193 ? -45.834 -0.003 6.627 1.00 59.53 193 ARG A C 1
ATOM 1504 O O . ARG A 1 193 ? -46.862 -0.040 7.296 1.00 59.53 193 ARG A O 1
ATOM 1511 N N . ARG A 1 194 ? -45.847 0.202 5.306 1.00 54.75 194 ARG A N 1
ATOM 1512 C CA . ARG A 1 194 ? -47.088 0.300 4.516 1.00 54.75 194 ARG A CA 1
ATOM 1513 C C . ARG A 1 194 ? -47.798 -1.042 4.342 1.00 54.75 194 ARG A C 1
ATOM 1515 O O . ARG A 1 194 ? -49.019 -1.058 4.299 1.00 54.75 194 ARG A O 1
ATOM 1522 N N . THR A 1 195 ? -47.053 -2.140 4.275 1.00 51.66 195 THR A N 1
ATOM 1523 C CA . THR A 1 195 ? -47.598 -3.498 4.094 1.00 51.66 195 THR A CA 1
ATOM 1524 C C . THR A 1 195 ? -48.106 -4.133 5.392 1.00 51.66 195 THR A C 1
ATOM 1526 O O . THR A 1 195 ? -48.939 -5.023 5.334 1.00 51.66 195 THR A O 1
ATOM 1529 N N . ALA A 1 196 ? -47.683 -3.647 6.564 1.00 51.22 196 ALA A N 1
ATOM 1530 C CA . ALA A 1 196 ? -48.159 -4.122 7.870 1.00 51.22 196 ALA A CA 1
ATOM 1531 C C . ALA A 1 196 ? -49.436 -3.415 8.391 1.00 51.22 196 ALA A C 1
ATOM 1533 O O . ALA A 1 196 ? -49.842 -3.648 9.527 1.00 51.22 196 ALA A O 1
ATOM 1534 N N . ARG A 1 197 ? -50.035 -2.501 7.609 1.00 49.25 197 ARG A N 1
ATOM 1535 C CA . ARG A 1 197 ? -51.230 -1.710 7.983 1.00 49.25 197 ARG A CA 1
ATOM 1536 C C . ARG A 1 197 ? -52.507 -2.076 7.208 1.00 49.25 197 ARG A C 1
ATOM 1538 O O . ARG A 1 197 ? -53.500 -1.364 7.335 1.00 49.25 197 ARG A O 1
ATOM 1545 N N . THR A 1 198 ? -52.474 -3.153 6.432 1.00 44.50 198 THR A N 1
ATOM 1546 C CA . THR A 1 198 ? -53.645 -3.806 5.819 1.00 44.50 198 THR A CA 1
ATOM 1547 C C . THR A 1 198 ? -53.960 -5.079 6.572 1.00 44.50 198 THR A C 1
ATOM 1549 O O . THR A 1 198 ? -55.152 -5.297 6.862 1.00 44.50 198 THR A O 1
#

pLDDT: mean 70.46, std 13.97, range [43.19, 96.38]

Solvent-accessible surface area (backbone atoms only — not comparable to full-atom values): 11423 Å² total; per-residue (Å²): 130,86,85,50,67,62,60,49,52,56,46,48,31,52,50,48,46,52,49,33,54,75,71,71,44,73,57,58,44,75,40,63,77,88,68,81,83,48,95,82,46,95,76,64,68,83,52,71,63,57,44,58,49,64,38,63,70,44,40,43,41,20,47,50,51,10,44,71,67,75,46,59,50,84,81,22,49,66,58,32,51,48,36,43,57,77,42,40,53,37,21,54,18,46,48,53,50,48,37,44,78,75,51,54,61,49,39,57,68,29,63,44,84,88,55,65,40,66,91,48,56,48,60,47,76,43,56,70,75,74,67,49,62,79,68,47,75,77,69,55,61,91,61,62,50,88,76,78,48,57,82,88,54,62,49,60,60,49,39,35,57,50,52,49,51,51,50,50,53,47,50,52,52,51,51,56,50,52,53,51,49,52,51,51,50,52,51,54,49,54,55,52,59,60,68,75,74,117

Mean predicted aligned error: 12.76 Å

Secondary structure (DSSP, 8-state):
-PPPHHHHHHHHHHHHHHHHHHTT--SEEPPPPPPP--TT-TT-----PPEETTSHHHHHHHHHHHHHTT--GGGTHHHHHHHHHHHTHHHHHHHHHHHHHHS---TTTS--TTTTT-SS-TT-S-TTTTT--TTHHHHT-----TTT--TT--HHHHHHHHHHHHHHHHHHHHHHHHHHHHHHHHHHHHHHHHHTT-

Radius of gyration: 20.96 Å; Cα contacts (8 Å, |Δi|>4): 198; chains: 1; bounding box: 78×28×52 Å

Foldseek 3Di:
DAQALLNVLVVLLVVQVVVCVVVVHDQKAAADDQDDPPVPPPPNQPQRDIDGCSASLLSLQLQQVCLLVVHDSVVCNVVSRVLCRRQNLLSVLVVQVVCCVPPNSQLLRGQDSQRSLRPHRSVPPPCVNVVHDPCCNVVRDDDARPPVRCVPDNSNPCRVVRSVVSRVVSVVVVVVVVVVVVVVVVVVVVVVVVVVPD

Sequence (198 aa):
MPTTVFDQFTRRTAAVTAQLTTLGIPLTAPAPPPADADPTDPWASSYAIPVDRSTLAWCTTVQMLADHHDTGIDRQVLAADALLRELGVRGLAQLHSDLHHGAPVDYRFTRCPYCSGIGEDPTRPDCQDVGCAPWHEFDGHEHLCPVCHGDDYQPQWFAEEHMTELEELLADAIEENEERASLRYRVGTLLRRRTART